Protein AF-A0A928ZS17-F1 (afdb_monomer_lite)

Organism: NCBI:txid1828722

Foldseek 3Di:
DWDADPVQQWIWDDDDQKIKIFRLQQQTFIWIDGVNHTPAGWNAKWFFFDDPPDTWIFGRGAGHDWDWDDDPFKIKTKDFTFTQDPDDCDPVNVVVVVVCCVPVCVVVVVVVVVVCCCVFRNVTDGDQKMKMWMWGDDPNWIKIKIKIFRNQFLPRTQWMWIARDDDRTDDPPPDDDDPSNPDDIGTCRVVRVPDDRGDIDMDMDID

Structure (mmCIF, N/CA/C/O backbone):
data_AF-A0A928ZS17-F1
#
_entry.id   AF-A0A928ZS17-F1
#
loop_
_atom_site.group_PDB
_atom_site.id
_atom_site.type_symbol
_atom_site.label_atom_id
_atom_site.label_alt_id
_atom_site.label_comp_id
_atom_site.label_asym_id
_atom_site.label_entity_id
_atom_site.label_seq_id
_atom_site.pdbx_PDB_ins_code
_atom_site.Cartn_x
_atom_site.Cartn_y
_atom_site.Cartn_z
_atom_site.occupancy
_atom_site.B_iso_or_equiv
_atom_site.auth_seq_id
_atom_site.auth_comp_id
_atom_site.auth_asym_id
_atom_site.auth_atom_id
_atom_site.pdbx_PDB_model_num
ATOM 1 N N . GLY A 1 1 ? -18.748 -13.950 11.314 1.00 87.62 1 GLY A N 1
ATOM 2 C CA . GLY A 1 1 ? -17.767 -15.028 11.114 1.00 87.62 1 GLY A CA 1
ATOM 3 C C . GLY A 1 1 ? -16.729 -14.626 10.086 1.00 87.62 1 GLY A C 1
ATOM 4 O O . GLY A 1 1 ? -16.968 -13.705 9.309 1.00 87.62 1 GLY A O 1
ATOM 5 N N . ARG A 1 2 ? -15.596 -15.330 10.081 1.00 93.88 2 ARG A N 1
ATOM 6 C CA . ARG A 1 2 ? -14.457 -15.087 9.190 1.00 93.88 2 ARG A CA 1
ATOM 7 C C . ARG A 1 2 ? -14.445 -16.073 8.021 1.00 93.88 2 ARG A C 1
ATOM 9 O O . ARG A 1 2 ? -14.685 -17.261 8.212 1.00 93.88 2 ARG A O 1
ATOM 16 N N . VAL A 1 3 ? -14.149 -15.582 6.820 1.00 95.88 3 VAL A N 1
ATOM 17 C CA . VAL A 1 3 ? -14.033 -16.376 5.590 1.00 95.88 3 VAL A CA 1
ATOM 18 C C . VAL A 1 3 ? -12.712 -16.051 4.904 1.00 95.88 3 VAL A C 1
ATOM 20 O O . VAL A 1 3 ? -12.432 -14.894 4.593 1.00 95.88 3 VAL A O 1
ATOM 23 N N . TRP A 1 4 ? -11.908 -17.081 4.648 1.00 95.12 4 TRP A N 1
ATOM 24 C CA . TRP A 1 4 ? -10.598 -16.962 4.014 1.00 95.12 4 TRP A CA 1
ATOM 25 C C . TRP A 1 4 ? -10.581 -17.630 2.637 1.00 95.12 4 TRP A C 1
ATOM 27 O O . TRP A 1 4 ? -10.919 -18.805 2.502 1.00 95.12 4 TRP A O 1
ATOM 37 N N . PHE A 1 5 ? -10.152 -16.886 1.614 1.00 95.81 5 PHE A N 1
ATOM 38 C CA . PHE A 1 5 ? -10.000 -17.373 0.243 1.00 95.81 5 PHE A CA 1
ATOM 39 C C . PHE A 1 5 ? -8.511 -17.474 -0.123 1.00 95.81 5 PHE A C 1
ATOM 41 O O . PHE A 1 5 ? -7.961 -16.516 -0.677 1.00 95.81 5 PHE A O 1
ATOM 48 N N . PRO A 1 6 ? -7.841 -18.618 0.115 1.00 92.25 6 PRO A N 1
ATOM 49 C CA . PRO A 1 6 ? -6.383 -18.733 -0.005 1.00 92.25 6 PRO A CA 1
ATOM 50 C C . PRO A 1 6 ? -5.854 -18.439 -1.412 1.00 92.25 6 PRO A C 1
ATOM 52 O O . PRO A 1 6 ? -4.865 -17.728 -1.569 1.00 92.25 6 PRO A O 1
ATOM 55 N N . ASN A 1 7 ? -6.548 -18.910 -2.452 1.00 91.56 7 ASN A N 1
ATOM 56 C CA . ASN A 1 7 ? -6.120 -18.714 -3.842 1.00 91.56 7 ASN A CA 1
ATOM 57 C C . ASN A 1 7 ? -6.276 -17.262 -4.317 1.00 91.56 7 ASN A C 1
ATOM 59 O O . ASN A 1 7 ? -5.474 -16.775 -5.109 1.00 91.56 7 ASN A O 1
ATOM 63 N N . ALA A 1 8 ? -7.307 -16.564 -3.832 1.00 90.94 8 ALA A N 1
ATOM 64 C CA . ALA A 1 8 ? -7.512 -15.146 -4.124 1.00 90.94 8 ALA A CA 1
ATOM 65 C C . ALA A 1 8 ? -6.701 -14.236 -3.186 1.00 90.94 8 ALA A C 1
ATOM 67 O O . ALA A 1 8 ? -6.501 -13.060 -3.494 1.00 90.94 8 ALA A O 1
ATOM 68 N N . ARG A 1 9 ? -6.241 -14.791 -2.058 1.00 94.88 9 ARG A N 1
ATOM 69 C CA . ARG A 1 9 ? -5.638 -14.103 -0.915 1.00 94.88 9 ARG A CA 1
ATOM 70 C C . ARG A 1 9 ? -6.506 -12.957 -0.392 1.00 94.88 9 ARG A C 1
ATOM 72 O O . ARG A 1 9 ? -6.032 -11.839 -0.187 1.00 94.88 9 ARG A O 1
ATOM 79 N N . ILE A 1 10 ? -7.793 -13.254 -0.219 1.00 96.62 10 ILE A N 1
ATOM 80 C CA . ILE A 1 10 ? -8.806 -12.327 0.292 1.00 96.62 10 ILE A CA 1
ATOM 81 C C . ILE A 1 10 ? -9.349 -12.872 1.606 1.00 96.62 10 ILE A C 1
ATOM 83 O O . ILE A 1 10 ? -9.771 -14.027 1.671 1.00 96.62 10 ILE A O 1
ATOM 87 N N . LEU A 1 11 ? -9.369 -12.020 2.623 1.00 97.25 11 LEU A N 1
ATOM 88 C CA . LEU A 1 11 ? -9.980 -12.290 3.913 1.00 97.25 11 LEU A CA 1
ATOM 89 C C . LEU A 1 11 ? -11.229 -11.426 4.070 1.00 97.25 11 LEU A C 1
ATOM 91 O O . LEU A 1 11 ? -11.215 -10.234 3.760 1.00 97.25 11 LEU A O 1
ATOM 95 N N . ILE A 1 12 ? -12.305 -12.036 4.550 1.00 97.56 12 ILE A N 1
ATOM 96 C CA . ILE A 1 12 ? -13.506 -11.335 4.985 1.00 97.56 12 ILE A CA 1
ATOM 97 C C . ILE A 1 12 ? -13.677 -11.636 6.465 1.00 97.56 12 ILE A C 1
ATOM 99 O O . ILE A 1 12 ? -13.818 -12.799 6.838 1.00 97.56 12 ILE A O 1
ATOM 103 N N . ASP A 1 13 ? -13.673 -10.608 7.302 1.00 96.50 13 ASP A N 1
ATOM 104 C CA . ASP A 1 13 ? -13.959 -10.742 8.727 1.00 96.50 13 ASP A CA 1
ATOM 105 C C . ASP A 1 13 ? -15.225 -9.958 9.063 1.00 96.50 13 ASP A C 1
ATOM 107 O O . ASP A 1 13 ? -15.317 -8.761 8.796 1.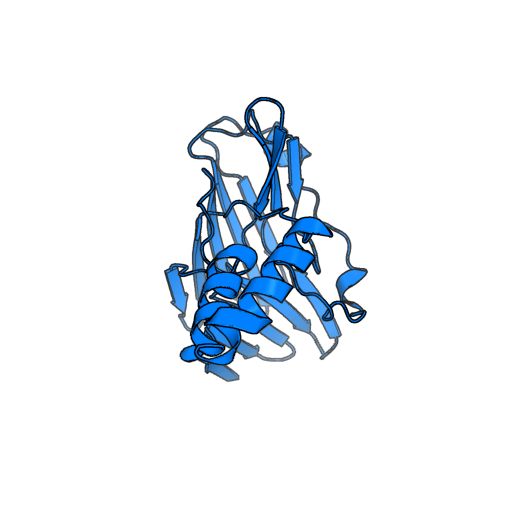00 96.50 13 ASP A O 1
ATOM 111 N N . GLN A 1 14 ? -16.233 -10.648 9.586 1.00 95.56 14 GLN A N 1
ATOM 112 C CA . GLN A 1 14 ? -17.488 -10.043 10.007 1.00 95.56 14 GLN A CA 1
ATOM 113 C C . GLN A 1 14 ? -17.691 -10.326 11.492 1.00 95.56 14 GLN A C 1
ATOM 115 O O . GLN A 1 14 ? -17.840 -11.489 11.875 1.00 95.56 14 GLN A O 1
ATOM 120 N N . ARG A 1 15 ? -17.740 -9.277 12.310 1.00 93.56 15 ARG A N 1
ATOM 121 C CA . ARG A 1 15 ? -17.939 -9.352 13.764 1.00 93.56 15 ARG A CA 1
ATOM 122 C C . ARG A 1 15 ? -18.924 -8.282 14.169 1.00 93.56 15 ARG A C 1
ATOM 124 O O . ARG A 1 15 ? -18.780 -7.148 13.719 1.00 93.56 15 ARG A O 1
ATOM 131 N N . ASP A 1 16 ? -19.905 -8.658 14.976 1.00 91.69 16 ASP A N 1
ATOM 132 C CA . ASP A 1 16 ? -20.956 -7.755 15.439 1.00 91.69 16 ASP A CA 1
ATOM 133 C C . ASP A 1 16 ? -21.592 -6.975 14.270 1.00 91.69 16 ASP A C 1
ATOM 135 O O . ASP A 1 16 ? -22.097 -7.573 13.313 1.00 91.69 16 ASP A O 1
ATOM 139 N N . ASP A 1 17 ? -21.541 -5.646 14.313 1.00 93.38 17 ASP A N 1
ATOM 140 C CA . ASP A 1 17 ? -22.045 -4.724 13.294 1.00 93.38 17 ASP A CA 1
ATOM 141 C C . ASP A 1 17 ? -21.008 -4.366 12.210 1.00 93.38 17 ASP A C 1
ATOM 143 O O . ASP A 1 17 ? -21.293 -3.556 11.316 1.00 93.38 17 ASP A O 1
ATOM 147 N N . THR A 1 18 ? -19.816 -4.969 12.256 1.00 95.88 18 THR A N 1
ATOM 148 C CA . THR A 1 18 ? -18.676 -4.643 11.395 1.00 95.88 18 THR A CA 1
ATOM 149 C C . THR A 1 18 ? -18.412 -5.682 10.308 1.00 95.88 18 THR A C 1
ATOM 151 O O . THR A 1 18 ? -18.689 -6.877 10.449 1.00 95.88 18 THR A O 1
ATOM 154 N N . LYS A 1 19 ? -17.845 -5.227 9.186 1.00 96.94 19 LYS A N 1
ATOM 155 C CA . LYS A 1 19 ? -17.373 -6.090 8.101 1.00 96.94 19 LYS A CA 1
ATOM 156 C C . LYS A 1 19 ? -16.107 -5.529 7.462 1.00 96.94 19 LYS A C 1
ATOM 158 O O . LYS A 1 19 ? -16.118 -4.434 6.902 1.00 96.94 19 LYS A O 1
ATOM 163 N N . LEU A 1 20 ? -15.042 -6.316 7.499 1.00 97.12 20 LEU A N 1
ATOM 164 C CA . LEU A 1 20 ? -13.737 -6.024 6.926 1.00 97.12 20 LEU A CA 1
ATOM 165 C C . LEU A 1 20 ? -13.507 -6.904 5.694 1.00 97.12 20 LEU A C 1
ATOM 167 O O . LEU A 1 20 ? -13.542 -8.128 5.785 1.00 97.12 20 LEU A O 1
ATOM 171 N N . TYR A 1 21 ? -13.243 -6.281 4.548 1.00 97.12 21 TYR A N 1
ATOM 172 C CA . TYR A 1 21 ? -12.755 -6.950 3.341 1.00 97.12 21 TYR A CA 1
ATOM 173 C C . TYR A 1 21 ? -11.294 -6.590 3.140 1.00 97.12 21 TYR A C 1
ATOM 175 O O . TYR A 1 21 ? -10.987 -5.416 2.957 1.00 97.12 21 TYR A O 1
ATOM 183 N N . LEU A 1 22 ? -10.411 -7.581 3.123 1.00 97.25 22 LEU A N 1
ATOM 184 C CA . LEU A 1 22 ? -8.970 -7.377 3.177 1.00 97.25 22 LEU A CA 1
ATOM 185 C C . LEU A 1 22 ? -8.260 -8.167 2.071 1.00 97.25 22 LEU A C 1
ATOM 187 O O . LEU A 1 22 ? -8.451 -9.375 1.925 1.00 97.25 22 LEU A O 1
ATOM 191 N N . ALA A 1 23 ? -7.427 -7.483 1.287 1.00 96.62 23 ALA A N 1
ATOM 192 C CA . ALA A 1 23 ? -6.635 -8.078 0.215 1.00 96.62 23 ALA A CA 1
ATOM 193 C C . ALA A 1 23 ? -5.182 -8.302 0.669 1.00 96.62 23 ALA A C 1
ATOM 195 O O . ALA A 1 23 ? -4.339 -7.404 0.582 1.00 96.62 23 ALA A O 1
ATOM 196 N N . LEU A 1 24 ? -4.862 -9.523 1.108 1.00 96.31 24 LEU A N 1
ATOM 197 C CA . LEU A 1 24 ? -3.524 -9.874 1.612 1.00 96.31 24 LEU A CA 1
ATOM 198 C C . LEU A 1 24 ? -2.463 -9.873 0.504 1.00 96.31 24 LEU A C 1
ATOM 200 O O . LEU A 1 24 ? -1.292 -9.620 0.754 1.00 96.31 24 LEU A O 1
ATOM 204 N N . ASN A 1 25 ? -2.863 -10.076 -0.753 1.00 93.44 25 ASN A N 1
ATOM 205 C CA . ASN A 1 25 ? -1.966 -9.954 -1.907 1.00 93.44 25 ASN A CA 1
ATOM 206 C C . ASN A 1 25 ? -1.719 -8.515 -2.381 1.00 93.44 25 ASN A C 1
ATOM 208 O O . ASN A 1 25 ? -1.005 -8.340 -3.366 1.00 93.44 25 ASN A O 1
ATOM 212 N N . LYS A 1 26 ? -2.306 -7.501 -1.736 1.00 94.12 26 LYS A N 1
ATOM 213 C CA . LYS A 1 26 ? -2.138 -6.075 -2.069 1.00 94.12 26 LYS A CA 1
ATOM 214 C C . LYS A 1 26 ? -1.745 -5.265 -0.835 1.00 94.12 26 LYS A C 1
ATOM 216 O O . LYS A 1 26 ? -2.334 -4.223 -0.561 1.00 94.12 26 LYS A O 1
ATOM 221 N N . GLY A 1 27 ? -0.813 -5.806 -0.056 1.00 94.25 27 GLY A N 1
ATOM 222 C CA . GLY A 1 27 ? -0.284 -5.167 1.144 1.00 94.25 27 GLY A CA 1
ATOM 223 C C . GLY A 1 27 ? -1.334 -4.860 2.208 1.00 94.25 27 GLY A C 1
ATOM 224 O O . GLY A 1 27 ? -1.143 -3.945 2.997 1.00 94.25 27 GLY A O 1
ATOM 225 N N . GLY A 1 28 ? -2.461 -5.578 2.213 1.00 96.31 28 GLY A N 1
ATOM 226 C CA . GLY A 1 28 ? -3.536 -5.343 3.168 1.00 96.31 28 GLY A CA 1
ATOM 227 C C . GLY A 1 28 ? -4.433 -4.157 2.842 1.00 96.31 28 GLY A C 1
ATOM 228 O O . GLY A 1 28 ? -5.028 -3.597 3.758 1.00 96.31 28 GLY A O 1
ATOM 229 N N . ALA A 1 29 ? -4.547 -3.761 1.570 1.00 95.94 29 ALA A N 1
ATOM 230 C CA . ALA A 1 29 ? -5.602 -2.845 1.137 1.00 95.94 29 ALA A CA 1
ATOM 231 C C . ALA A 1 29 ? -6.982 -3.397 1.535 1.00 95.94 29 ALA A C 1
ATOM 233 O O . ALA A 1 29 ? -7.240 -4.599 1.378 1.00 95.94 29 ALA A O 1
ATOM 234 N N . PHE A 1 30 ? -7.864 -2.538 2.044 1.00 96.44 30 PHE A N 1
ATOM 235 C CA . PHE A 1 30 ? -9.114 -2.988 2.648 1.00 96.44 30 PHE A CA 1
ATOM 236 C C . PHE A 1 30 ? -10.285 -2.032 2.461 1.00 96.44 30 PHE A C 1
ATOM 238 O O . PHE A 1 30 ? -10.136 -0.857 2.121 1.00 96.44 30 PHE A O 1
ATOM 245 N N . LYS A 1 31 ? -11.475 -2.572 2.723 1.00 96.06 31 LYS A N 1
ATOM 246 C CA . LYS A 1 31 ? -12.695 -1.806 2.954 1.00 96.06 31 LYS A CA 1
ATOM 247 C C . LYS A 1 31 ? -13.331 -2.244 4.254 1.00 96.06 31 LYS A C 1
ATOM 249 O O . LYS A 1 31 ? -13.559 -3.436 4.461 1.00 96.06 31 LYS A O 1
ATOM 254 N N . PHE A 1 32 ? -13.641 -1.270 5.089 1.00 96.44 32 PHE A N 1
ATOM 255 C CA . PHE A 1 32 ? -14.262 -1.466 6.380 1.00 96.44 32 PHE A CA 1
ATOM 256 C C . PHE A 1 32 ? -15.663 -0.862 6.392 1.00 96.44 32 PHE A C 1
ATOM 258 O O . PHE A 1 32 ? -15.877 0.286 5.991 1.00 96.44 32 PHE A O 1
ATOM 265 N N . PHE A 1 33 ? -16.620 -1.661 6.847 1.00 96.00 33 PHE A N 1
ATOM 266 C CA . PHE A 1 33 ? -18.019 -1.296 6.957 1.00 96.00 33 PHE A CA 1
ATOM 267 C C . PHE A 1 33 ? -18.479 -1.440 8.402 1.00 96.00 33 PHE A C 1
ATOM 269 O O . PHE A 1 33 ? -18.133 -2.417 9.061 1.00 96.00 33 PHE A O 1
ATOM 276 N N . ARG A 1 34 ? -19.338 -0.522 8.841 1.00 95.31 34 ARG A N 1
ATOM 277 C CA . ARG A 1 34 ? -20.076 -0.602 10.105 1.00 95.31 34 ARG A CA 1
ATOM 278 C C . ARG A 1 34 ? -21.544 -0.309 9.822 1.00 95.31 34 ARG A C 1
ATOM 280 O O . ARG A 1 34 ? -21.841 0.598 9.042 1.00 95.31 34 ARG A O 1
ATOM 287 N N . HIS A 1 35 ? -22.463 -1.102 10.367 1.00 94.69 35 HIS A N 1
ATOM 288 C CA . HIS A 1 35 ? -23.897 -1.015 10.046 1.00 94.69 35 HIS A CA 1
ATOM 289 C C . HIS A 1 35 ? -24.173 -1.009 8.527 1.00 94.69 35 HIS A C 1
ATOM 291 O O . HIS A 1 35 ? -25.001 -0.249 8.023 1.00 94.69 35 HIS A O 1
ATOM 297 N N . ASN A 1 36 ? -23.425 -1.827 7.775 1.00 92.75 36 ASN A N 1
ATOM 298 C CA . ASN A 1 36 ? -23.497 -1.930 6.311 1.00 92.75 36 ASN A CA 1
ATOM 299 C C . ASN A 1 36 ? -23.190 -0.623 5.536 1.00 92.75 36 ASN A C 1
ATOM 301 O O . ASN A 1 36 ? -23.481 -0.525 4.344 1.00 92.75 36 ASN A O 1
ATOM 305 N N . LYS A 1 37 ? -22.574 0.374 6.182 1.00 94.12 37 LYS A N 1
ATOM 306 C CA . LYS A 1 37 ? -22.087 1.610 5.554 1.00 94.12 37 LYS A CA 1
ATOM 307 C C . LYS A 1 37 ? -20.569 1.581 5.470 1.00 94.12 37 LYS A C 1
ATOM 309 O O . LYS A 1 37 ? -19.915 1.145 6.411 1.00 94.12 37 LYS A O 1
ATOM 314 N N . LEU A 1 38 ? -20.012 2.034 4.346 1.00 94.44 38 LEU A N 1
ATOM 315 C CA . LEU A 1 38 ? -18.564 2.161 4.184 1.00 94.44 38 LEU A CA 1
ATOM 316 C C . LEU A 1 38 ? -18.051 3.240 5.143 1.00 94.44 38 LEU A C 1
ATOM 318 O O . LEU A 1 38 ? -18.427 4.402 5.011 1.00 94.44 38 LEU A O 1
ATOM 322 N 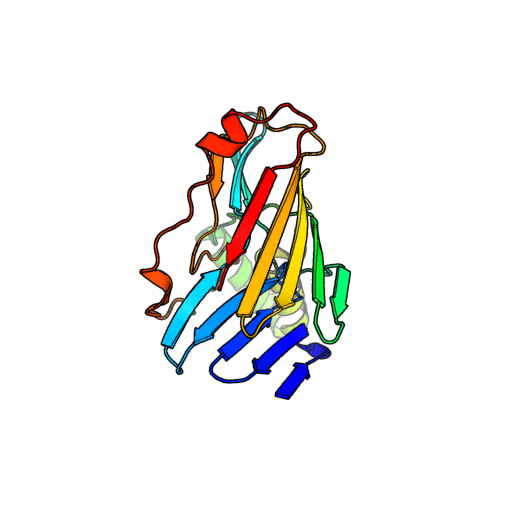N . VAL A 1 39 ? -17.198 2.842 6.083 1.00 94.38 39 VAL A N 1
ATOM 323 C CA . VAL A 1 39 ? -16.550 3.745 7.041 1.00 94.38 39 VAL A CA 1
ATOM 324 C C . VAL A 1 39 ? -15.185 4.156 6.512 1.00 94.38 39 VAL A C 1
ATOM 326 O O . VAL A 1 39 ? -14.882 5.343 6.466 1.00 94.38 39 VAL A O 1
ATOM 329 N N . LEU A 1 40 ? -14.392 3.198 6.025 1.00 94.88 40 LEU A N 1
ATOM 330 C CA . LEU A 1 40 ? -13.057 3.469 5.499 1.00 94.88 40 LEU A CA 1
ATOM 331 C C . LEU A 1 40 ? -12.720 2.559 4.317 1.00 94.88 40 LEU A C 1
ATOM 333 O O . LEU A 1 40 ? -12.953 1.351 4.352 1.00 94.88 40 LEU A O 1
ATOM 337 N N . SER A 1 41 ? -12.144 3.150 3.279 1.00 95.12 41 SER A N 1
ATOM 338 C CA . SER A 1 41 ? -11.459 2.472 2.185 1.00 95.12 41 SER A CA 1
ATOM 339 C C . SER A 1 41 ? -9.995 2.890 2.224 1.00 95.12 41 SER A C 1
ATOM 341 O O . SER A 1 41 ? -9.700 4.072 2.382 1.00 95.12 41 SER A O 1
ATOM 343 N N . ASP A 1 42 ? -9.084 1.933 2.108 1.00 95.69 42 ASP A N 1
ATOM 344 C CA . ASP A 1 42 ? -7.652 2.159 2.291 1.00 95.69 42 ASP A CA 1
ATOM 345 C C . ASP A 1 42 ? -6.863 1.357 1.254 1.00 95.69 42 ASP A C 1
ATOM 347 O O . ASP A 1 42 ? -6.968 0.128 1.172 1.00 95.69 42 ASP A O 1
ATOM 351 N N . THR A 1 43 ? -6.064 2.060 0.452 1.00 94.81 43 THR A N 1
ATOM 352 C CA . THR A 1 43 ? -5.207 1.464 -0.582 1.00 94.81 43 THR A CA 1
ATOM 353 C C . THR A 1 43 ? -3.744 1.365 -0.173 1.00 94.81 43 THR A C 1
ATOM 355 O O . THR A 1 43 ? -2.882 1.300 -1.040 1.00 94.81 43 THR A O 1
ATOM 358 N N . GLN A 1 44 ? -3.455 1.329 1.126 1.00 96.50 44 GLN A N 1
ATOM 359 C CA . GLN A 1 44 ? -2.115 1.277 1.701 1.00 96.50 44 GLN A CA 1
ATOM 360 C C . GLN A 1 44 ? -1.274 2.543 1.404 1.00 96.50 44 GLN A C 1
ATOM 362 O O . GLN A 1 44 ? -1.724 3.467 0.719 1.00 96.50 44 GLN A O 1
ATOM 367 N N . PHE A 1 45 ? -0.060 2.616 1.959 1.00 97.69 45 PHE A N 1
ATOM 368 C CA . PHE A 1 45 ? 0.874 3.722 1.732 1.00 97.69 45 PHE A CA 1
ATOM 369 C C . PHE A 1 45 ? 1.173 3.974 0.249 1.00 97.69 45 PHE A C 1
ATOM 371 O O . PHE A 1 45 ? 1.434 3.049 -0.531 1.00 97.69 45 PHE A O 1
ATOM 378 N N . SER A 1 46 ? 1.237 5.257 -0.102 1.00 97.44 46 SER A N 1
ATOM 379 C CA . SER A 1 46 ? 1.750 5.768 -1.366 1.00 97.44 46 SER A CA 1
ATOM 380 C C . SER A 1 46 ? 2.711 6.923 -1.113 1.00 97.44 46 SER A C 1
ATOM 382 O O . SER A 1 46 ? 2.354 7.904 -0.466 1.00 97.44 46 SER A O 1
ATOM 384 N N . LEU A 1 47 ? 3.909 6.828 -1.682 1.00 97.56 47 LEU A N 1
ATOM 385 C CA . LEU A 1 47 ? 4.965 7.829 -1.586 1.00 97.56 47 LEU A CA 1
ATOM 386 C C . LEU A 1 47 ? 5.321 8.356 -2.973 1.00 97.56 47 LEU A C 1
ATOM 388 O O . LEU A 1 47 ? 5.448 7.568 -3.915 1.00 97.56 47 LEU A O 1
ATOM 392 N N . GLN A 1 48 ? 5.584 9.656 -3.083 1.00 97.12 48 GLN A N 1
ATOM 393 C CA . GLN A 1 48 ? 6.343 10.212 -4.202 1.00 97.12 48 GLN A CA 1
ATOM 394 C C . GLN A 1 48 ? 7.806 10.351 -3.799 1.00 97.12 48 GLN A C 1
ATOM 396 O O . GLN A 1 48 ? 8.124 11.006 -2.811 1.00 97.12 48 GLN A O 1
ATOM 401 N N . VAL A 1 49 ? 8.706 9.743 -4.568 1.00 97.19 49 VAL A N 1
ATOM 402 C CA . VAL A 1 49 ? 10.128 9.639 -4.230 1.00 97.19 49 VAL A CA 1
ATOM 403 C C . VAL A 1 49 ? 10.977 10.137 -5.389 1.00 97.19 49 VAL A C 1
ATOM 405 O O . VAL A 1 49 ? 10.785 9.734 -6.540 1.00 97.19 49 VAL A O 1
ATOM 408 N N . ARG A 1 50 ? 11.949 10.999 -5.093 1.00 96.62 50 ARG A N 1
ATOM 409 C CA . ARG A 1 50 ? 12.925 11.488 -6.068 1.00 96.62 50 ARG A CA 1
ATOM 410 C C . ARG A 1 50 ? 13.999 10.431 -6.332 1.00 96.62 50 ARG A C 1
ATOM 412 O O . ARG A 1 50 ? 14.725 10.022 -5.430 1.00 96.62 50 ARG A O 1
ATOM 419 N N . VAL A 1 51 ? 14.125 10.016 -7.591 1.00 93.56 51 VAL A N 1
ATOM 420 C CA . VAL A 1 51 ? 15.115 9.040 -8.069 1.00 93.56 51 VAL A CA 1
ATOM 421 C C . VAL A 1 51 ? 15.866 9.648 -9.254 1.00 93.56 51 VAL A C 1
ATOM 423 O O . VAL A 1 51 ? 15.387 9.637 -10.391 1.00 93.56 51 VAL A O 1
ATOM 426 N N . GLY A 1 52 ? 17.046 10.211 -8.980 1.00 92.06 52 GLY A N 1
ATOM 427 C CA . GLY A 1 52 ? 17.782 11.030 -9.946 1.00 92.06 52 GLY A CA 1
ATOM 428 C C . GLY A 1 52 ? 17.004 12.306 -10.281 1.00 92.06 52 GLY A C 1
ATOM 429 O O . GLY A 1 52 ? 16.568 13.018 -9.379 1.00 92.06 52 GLY A O 1
ATOM 430 N N . SER A 1 53 ? 16.793 12.568 -11.571 1.00 92.12 53 SER A N 1
ATOM 431 C CA . SER A 1 53 ? 15.982 13.691 -12.067 1.00 92.12 53 SER A CA 1
ATOM 432 C C . SER A 1 53 ? 14.474 13.410 -12.111 1.00 92.12 53 SER A C 1
ATOM 434 O O . SER A 1 53 ? 13.696 14.318 -12.389 1.00 92.12 53 SER A O 1
ATOM 436 N N . ASN A 1 54 ? 14.045 12.172 -11.848 1.00 93.62 54 ASN A N 1
ATOM 437 C CA . ASN A 1 54 ? 12.649 11.758 -11.981 1.00 93.62 54 ASN A CA 1
ATOM 438 C C . ASN A 1 54 ? 11.966 11.604 -10.618 1.00 93.62 54 ASN A C 1
ATOM 440 O O . ASN A 1 54 ? 12.609 11.300 -9.612 1.00 93.62 54 ASN A O 1
ATOM 444 N N . VAL A 1 55 ? 10.639 11.729 -10.607 1.00 95.44 55 VAL A N 1
ATOM 445 C CA . VAL A 1 55 ? 9.792 11.364 -9.464 1.00 95.44 55 VAL A CA 1
ATOM 446 C C . VAL A 1 55 ? 9.109 10.036 -9.767 1.00 95.44 55 VAL A C 1
ATOM 448 O O . VAL A 1 55 ? 8.533 9.849 -10.839 1.00 95.44 55 VAL A O 1
ATOM 451 N N . LYS A 1 56 ? 9.199 9.091 -8.833 1.00 95.06 56 LYS A N 1
ATOM 452 C CA . LYS A 1 56 ? 8.572 7.771 -8.920 1.00 95.06 56 LYS A CA 1
ATOM 453 C C . LYS A 1 56 ? 7.624 7.556 -7.752 1.00 95.06 56 LYS A C 1
ATOM 455 O O . LYS A 1 56 ? 7.855 8.074 -6.667 1.00 95.06 56 LYS A O 1
ATOM 460 N N . ASN A 1 57 ? 6.609 6.722 -7.966 1.00 95.69 57 ASN A N 1
ATOM 461 C CA . ASN A 1 57 ? 5.660 6.368 -6.916 1.00 95.69 57 ASN A CA 1
ATOM 462 C C . ASN A 1 57 ? 6.025 5.006 -6.320 1.00 95.69 57 ASN A C 1
ATOM 464 O O . ASN A 1 57 ? 6.069 4.017 -7.057 1.00 95.69 57 ASN A O 1
ATOM 468 N N . ALA A 1 58 ? 6.267 4.956 -5.013 1.00 96.56 58 ALA A N 1
ATOM 469 C CA . ALA A 1 58 ? 6.381 3.714 -4.252 1.00 96.56 58 ALA A CA 1
ATOM 470 C C . ALA A 1 58 ? 5.049 3.457 -3.543 1.00 96.56 58 ALA A C 1
ATOM 472 O O . ALA A 1 58 ? 4.554 4.340 -2.849 1.00 96.56 58 ALA A O 1
ATOM 473 N N . VAL A 1 59 ? 4.439 2.289 -3.748 1.00 96.69 59 VAL A N 1
ATOM 474 C CA . VAL A 1 59 ? 3.079 2.013 -3.258 1.00 96.69 59 VAL A CA 1
ATOM 475 C C . VAL A 1 59 ? 2.931 0.600 -2.692 1.00 96.69 59 VAL A C 1
ATOM 477 O O . VAL A 1 59 ? 3.604 -0.329 -3.148 1.00 96.69 59 VAL A O 1
ATOM 480 N N . GLY A 1 60 ? 2.037 0.426 -1.717 1.00 95.81 60 GLY A N 1
ATOM 481 C CA . GLY A 1 60 ? 1.831 -0.852 -1.020 1.00 95.81 60 GLY A CA 1
ATOM 482 C C . GLY A 1 60 ? 0.767 -1.767 -1.635 1.00 95.81 60 GLY A C 1
ATOM 483 O O . GLY A 1 60 ? 0.767 -2.969 -1.388 1.00 95.81 60 GLY A O 1
ATOM 484 N N . HIS A 1 61 ? -0.109 -1.244 -2.498 1.00 93.75 61 HIS A N 1
ATOM 485 C CA . HIS A 1 61 ? -1.237 -1.992 -3.079 1.00 93.75 61 HIS A CA 1
ATOM 486 C C . HIS A 1 61 ? -0.937 -2.726 -4.390 1.00 93.75 61 HIS A C 1
ATOM 488 O O . HIS A 1 61 ? -1.861 -3.191 -5.070 1.00 93.75 61 HIS A O 1
ATOM 494 N N . LEU A 1 62 ? 0.331 -2.833 -4.795 1.00 92.31 62 LEU A N 1
ATOM 495 C CA . LEU A 1 62 ? 0.687 -3.676 -5.940 1.00 92.31 62 LEU A CA 1
ATOM 496 C C . LEU A 1 62 ? 0.494 -5.148 -5.584 1.00 92.31 62 LEU A C 1
ATOM 498 O O . LEU A 1 62 ? 0.789 -5.560 -4.463 1.00 92.31 62 LEU A O 1
ATOM 502 N N . VAL A 1 63 ? 0.044 -5.943 -6.557 1.00 90.50 63 VAL A N 1
ATOM 503 C CA . VAL A 1 63 ? -0.103 -7.392 -6.378 1.00 90.50 63 VAL A CA 1
ATOM 504 C C . VAL A 1 63 ? 1.270 -8.017 -6.137 1.00 90.50 63 VAL A C 1
ATOM 506 O O . VAL A 1 63 ? 2.180 -7.833 -6.950 1.00 90.50 63 VAL A O 1
ATOM 509 N N . GLY A 1 64 ? 1.410 -8.759 -5.040 1.00 87.75 64 GLY A N 1
ATOM 510 C CA . GLY A 1 64 ? 2.665 -9.394 -4.656 1.00 87.75 64 GLY A CA 1
ATOM 511 C C . GLY A 1 64 ? 2.509 -10.501 -3.616 1.00 87.75 64 GLY A C 1
ATOM 512 O O . GLY A 1 64 ? 1.416 -10.777 -3.112 1.00 87.75 64 GLY A O 1
ATOM 513 N N . ASP A 1 65 ? 3.639 -11.134 -3.317 1.00 89.75 65 ASP A N 1
ATOM 514 C CA . ASP A 1 65 ? 3.786 -12.126 -2.258 1.00 89.75 65 ASP A CA 1
ATOM 515 C C . ASP A 1 65 ? 4.201 -11.419 -0.963 1.00 89.75 65 ASP A C 1
ATOM 517 O O . ASP A 1 65 ? 5.383 -11.274 -0.669 1.00 89.75 65 ASP A O 1
ATOM 521 N N . TYR A 1 66 ? 3.208 -10.917 -0.230 1.00 94.62 66 TYR A N 1
ATOM 522 C CA . TYR A 1 66 ? 3.396 -10.351 1.107 1.00 94.62 66 TYR A CA 1
ATOM 523 C C . TYR A 1 66 ? 3.367 -11.461 2.153 1.00 94.62 66 TYR A C 1
ATOM 525 O O . TYR A 1 66 ? 2.656 -12.457 1.980 1.00 94.62 66 TYR A O 1
ATOM 533 N N . GLN A 1 67 ? 4.120 -11.276 3.233 1.00 96.56 67 GLN A N 1
ATOM 534 C CA . GLN A 1 67 ? 4.027 -12.135 4.408 1.00 96.56 67 GLN A CA 1
ATOM 535 C C . GLN A 1 67 ? 2.804 -11.696 5.211 1.00 96.56 67 GLN A C 1
ATOM 537 O O . GLN A 1 67 ? 2.506 -10.503 5.302 1.00 96.56 67 GLN A O 1
ATOM 542 N N . TYR A 1 68 ? 2.057 -12.658 5.734 1.00 96.62 68 TYR A N 1
ATOM 543 C CA . TYR A 1 68 ? 0.903 -12.376 6.568 1.00 96.62 68 TYR A CA 1
ATOM 544 C C . TYR A 1 68 ? 0.715 -13.472 7.604 1.00 96.62 68 TYR A C 1
ATOM 546 O O . TYR A 1 68 ? 1.005 -14.639 7.342 1.00 96.62 68 TYR A O 1
ATOM 554 N N . ASP A 1 69 ? 0.186 -13.072 8.750 1.00 96.75 69 ASP A N 1
ATOM 555 C CA . ASP A 1 69 ? -0.242 -13.949 9.826 1.00 96.75 69 ASP A CA 1
ATOM 556 C C . ASP A 1 69 ? -1.691 -13.614 10.189 1.00 96.75 69 ASP A C 1
ATOM 558 O O . ASP A 1 69 ? -2.067 -12.442 10.272 1.00 96.75 69 ASP A O 1
ATOM 562 N N . ILE A 1 70 ? -2.522 -14.644 10.328 1.00 95.19 70 ILE A N 1
ATOM 563 C CA . ILE A 1 70 ? -3.959 -14.510 10.581 1.00 95.19 70 ILE A CA 1
ATOM 564 C C . ILE A 1 70 ? -4.264 -15.282 11.857 1.00 95.19 70 ILE A C 1
ATOM 566 O O . ILE A 1 70 ? -4.414 -16.503 11.833 1.00 95.19 70 ILE A O 1
ATOM 570 N N . GLN A 1 71 ? -4.402 -14.549 12.951 1.00 94.62 71 GLN A N 1
ATOM 571 C CA . GLN A 1 71 ? -4.849 -15.047 14.246 1.00 94.62 71 GLN A CA 1
ATOM 572 C C . GLN A 1 71 ? -6.271 -14.565 14.508 1.00 94.62 71 GLN A C 1
ATOM 574 O O . GLN A 1 71 ? -6.781 -13.701 13.790 1.00 94.62 71 GLN A O 1
ATOM 579 N N . ASP A 1 72 ? -6.938 -15.101 15.526 1.00 91.69 72 ASP A N 1
ATOM 580 C CA . ASP A 1 72 ? -8.324 -14.739 15.822 1.00 91.69 72 ASP A CA 1
ATOM 581 C C . ASP A 1 72 ? -8.475 -13.231 16.018 1.00 91.69 72 ASP A C 1
ATOM 583 O O . ASP A 1 72 ? -9.177 -12.608 15.230 1.00 91.69 72 ASP A O 1
ATOM 587 N N . ASP A 1 73 ? -7.732 -12.600 16.920 1.00 95.12 73 ASP A N 1
ATOM 588 C CA . ASP A 1 73 ? -7.892 -11.164 17.199 1.00 95.12 73 ASP A CA 1
ATOM 589 C C . ASP A 1 73 ? -6.803 -10.276 16.590 1.00 95.12 73 ASP A C 1
ATOM 591 O O . ASP A 1 73 ? -6.783 -9.067 16.816 1.00 95.12 73 ASP A O 1
ATOM 595 N N . GLN A 1 74 ? -5.916 -10.852 15.778 1.00 97.00 74 GLN A N 1
ATOM 596 C CA . GLN A 1 74 ? -4.830 -10.122 15.135 1.00 97.00 74 GLN A CA 1
ATOM 597 C C . GLN A 1 74 ? -4.631 -10.567 13.686 1.00 97.00 74 GLN A C 1
ATOM 599 O O . GLN A 1 74 ? -4.586 -11.758 13.385 1.00 97.00 74 GLN A O 1
ATOM 604 N N . ILE A 1 75 ? -4.472 -9.608 12.776 1.00 97.56 75 ILE A N 1
ATOM 605 C CA . ILE A 1 75 ? -4.055 -9.873 11.396 1.00 97.56 75 ILE A CA 1
ATOM 606 C C . ILE A 1 75 ? -2.860 -8.986 11.087 1.00 97.56 75 ILE A C 1
ATOM 608 O O . ILE A 1 75 ? -2.990 -7.763 11.082 1.00 97.56 75 ILE A O 1
ATOM 612 N N . THR A 1 76 ? -1.724 -9.598 10.775 1.00 98.19 76 THR A N 1
ATOM 613 C CA . THR A 1 76 ? -0.482 -8.889 10.453 1.00 98.19 76 THR A CA 1
ATOM 614 C C . THR A 1 76 ? -0.126 -9.115 8.995 1.00 98.19 76 THR A C 1
ATOM 616 O O . THR A 1 76 ? -0.239 -10.230 8.492 1.00 98.19 76 THR A O 1
ATOM 619 N N . ILE A 1 77 ? 0.284 -8.061 8.293 1.00 98.25 77 ILE A N 1
ATOM 620 C CA . ILE A 1 77 ? 0.711 -8.101 6.891 1.00 98.25 77 ILE A CA 1
ATOM 621 C C . ILE A 1 77 ? 1.966 -7.261 6.761 1.00 98.25 77 ILE A C 1
ATOM 623 O O . ILE A 1 77 ? 1.980 -6.100 7.160 1.00 98.25 77 ILE A O 1
ATOM 627 N N . GLU A 1 78 ? 2.999 -7.809 6.144 1.00 98.00 78 GLU A N 1
ATOM 628 C CA . GLU A 1 78 ? 4.264 -7.111 5.980 1.00 98.00 78 GLU A CA 1
ATOM 629 C C . GLU A 1 78 ? 4.861 -7.323 4.589 1.00 98.00 78 GLU A C 1
ATOM 631 O O . GLU A 1 78 ? 4.617 -8.314 3.886 1.00 98.00 78 GLU A O 1
ATOM 636 N N . GLY A 1 79 ? 5.688 -6.366 4.187 1.00 96.88 79 GLY A N 1
ATOM 637 C CA . GLY A 1 79 ? 6.525 -6.504 3.011 1.00 96.88 79 GLY A CA 1
ATOM 638 C C . GLY A 1 79 ? 6.961 -5.169 2.428 1.00 96.88 79 GLY A C 1
ATOM 639 O O . GLY A 1 79 ? 6.756 -4.111 3.021 1.00 96.88 79 GLY A O 1
ATOM 640 N N . PRO A 1 80 ? 7.610 -5.198 1.259 1.00 96.62 80 PRO A N 1
ATOM 641 C CA . PRO A 1 80 ? 8.120 -3.990 0.636 1.00 96.62 80 PRO A CA 1
ATOM 642 C C . PRO A 1 80 ? 7.018 -3.236 -0.114 1.00 96.62 80 PRO A C 1
ATOM 644 O O . PRO A 1 80 ? 6.171 -3.840 -0.789 1.00 96.62 80 PRO A O 1
ATOM 647 N N . LEU A 1 81 ? 7.084 -1.903 -0.100 1.00 96.81 81 LEU A N 1
ATOM 648 C CA . LEU A 1 81 ? 6.432 -1.106 -1.137 1.00 96.81 81 LEU A CA 1
ATOM 649 C C . LEU A 1 81 ? 7.047 -1.453 -2.497 1.00 96.81 81 LEU A C 1
ATOM 651 O O . LEU A 1 81 ? 8.191 -1.887 -2.597 1.00 96.81 81 LEU A O 1
ATOM 655 N N . GLY A 1 82 ? 6.289 -1.269 -3.573 1.00 95.25 82 GLY A N 1
ATOM 656 C CA . GLY A 1 82 ? 6.785 -1.475 -4.930 1.00 95.25 82 GLY A CA 1
ATOM 657 C C . GLY A 1 82 ? 6.726 -0.218 -5.777 1.00 95.25 82 GLY A C 1
ATOM 658 O O . GLY A 1 82 ? 5.825 0.608 -5.630 1.00 95.25 82 GLY A O 1
ATOM 659 N N . TRP A 1 83 ? 7.653 -0.100 -6.723 1.00 94.56 83 TRP A N 1
ATOM 660 C CA . TRP A 1 83 ? 7.617 0.955 -7.727 1.00 94.56 83 TRP A CA 1
ATOM 661 C C . TRP A 1 83 ? 6.430 0.764 -8.673 1.00 94.56 83 TRP A C 1
ATOM 663 O O . TRP A 1 83 ? 6.366 -0.209 -9.432 1.00 94.56 83 TRP A O 1
ATOM 673 N N . ALA A 1 84 ? 5.503 1.719 -8.664 1.00 91.69 84 ALA A N 1
ATOM 674 C CA . ALA A 1 84 ? 4.384 1.740 -9.592 1.00 91.69 84 ALA A CA 1
ATOM 675 C C . ALA A 1 84 ? 4.879 1.959 -11.030 1.00 91.69 84 ALA A C 1
ATOM 677 O O . ALA A 1 84 ? 5.643 2.884 -11.321 1.00 91.69 84 ALA A O 1
ATOM 678 N N . LYS A 1 85 ? 4.407 1.124 -11.960 1.00 84.75 85 LYS A N 1
ATOM 679 C CA . LYS A 1 85 ? 4.733 1.252 -13.383 1.00 84.75 85 LYS A CA 1
ATOM 680 C C . LYS A 1 85 ? 3.860 2.343 -14.003 1.00 84.75 85 LYS A C 1
ATOM 682 O O . LYS A 1 85 ? 2.646 2.204 -14.061 1.00 84.75 85 LYS A O 1
ATOM 687 N N . GLN A 1 86 ? 4.481 3.393 -14.533 1.00 73.81 86 GLN A N 1
ATOM 688 C CA . GLN A 1 86 ? 3.789 4.463 -15.269 1.00 73.81 86 GLN A CA 1
ATOM 689 C C . GLN A 1 86 ? 3.846 4.263 -16.798 1.00 73.81 86 GLN A C 1
ATOM 691 O O . GLN A 1 86 ? 3.667 5.204 -17.567 1.00 73.81 86 GLN A O 1
ATOM 696 N N . LYS A 1 87 ? 4.128 3.039 -17.273 1.00 75.25 87 LYS A N 1
ATOM 697 C CA . LYS A 1 87 ? 4.291 2.763 -18.708 1.00 75.25 87 LYS A CA 1
ATOM 698 C C . LYS A 1 87 ? 2.946 2.873 -19.428 1.00 75.25 87 LYS A C 1
ATOM 700 O O . LYS A 1 87 ? 2.078 2.020 -19.257 1.00 75.25 87 LYS A O 1
ATOM 705 N N . GLN A 1 88 ? 2.803 3.896 -20.263 1.00 73.44 88 GLN A N 1
ATOM 706 C CA . GLN A 1 88 ? 1.638 4.070 -21.125 1.00 73.44 88 GLN A CA 1
ATOM 707 C C . GLN A 1 88 ? 1.769 3.250 -22.418 1.00 73.44 88 GLN A C 1
ATOM 709 O O . GLN A 1 88 ? 2.863 3.038 -22.954 1.00 73.44 88 GLN A O 1
ATOM 714 N N . MET A 1 89 ? 0.631 2.793 -22.938 1.00 77.06 89 MET A N 1
ATOM 715 C CA . MET A 1 89 ? 0.551 2.158 -24.252 1.00 77.06 89 MET A CA 1
ATOM 716 C C . MET A 1 89 ? 0.517 3.245 -25.328 1.00 77.06 89 MET A C 1
ATOM 718 O O . MET A 1 89 ? -0.541 3.765 -25.663 1.00 77.06 89 MET A O 1
ATOM 722 N N . THR A 1 90 ? 1.690 3.612 -25.844 1.00 84.19 90 THR A N 1
ATOM 723 C CA . THR A 1 90 ? 1.808 4.557 -26.961 1.00 84.19 90 THR A CA 1
ATOM 724 C C . THR A 1 90 ? 1.249 3.951 -28.257 1.00 84.19 90 THR A C 1
ATOM 726 O O . THR A 1 90 ? 1.196 2.721 -28.383 1.00 84.19 90 THR A O 1
ATOM 729 N N . PRO A 1 91 ? 0.887 4.773 -29.262 1.00 89.62 91 PRO A N 1
ATOM 730 C CA . PRO A 1 91 ? 0.444 4.274 -30.566 1.00 89.62 91 PRO A CA 1
ATOM 731 C C . PRO A 1 91 ? 1.430 3.282 -31.195 1.00 89.62 91 PRO A C 1
ATOM 733 O O . PRO A 1 91 ? 1.025 2.241 -31.707 1.00 89.62 91 PRO A O 1
ATOM 736 N N . LEU A 1 92 ? 2.735 3.542 -31.068 1.00 90.38 92 LEU A N 1
ATOM 737 C CA . LEU A 1 92 ? 3.775 2.632 -31.543 1.00 90.38 92 LEU A CA 1
ATOM 738 C C . LEU A 1 92 ? 3.741 1.281 -30.807 1.00 90.38 92 LEU A C 1
ATOM 740 O O . LEU A 1 92 ? 3.754 0.236 -31.456 1.00 90.38 92 LEU A O 1
ATOM 744 N N . ASN A 1 93 ? 3.633 1.285 -29.471 1.00 86.81 93 ASN A N 1
ATOM 745 C CA . ASN A 1 93 ? 3.516 0.052 -28.681 1.00 86.81 93 ASN A CA 1
ATOM 746 C C . ASN A 1 93 ? 2.277 -0.762 -29.094 1.00 86.81 93 ASN A C 1
ATOM 748 O O . ASN A 1 93 ? 2.331 -1.991 -29.137 1.00 86.81 93 ASN A O 1
ATOM 752 N N . LEU A 1 94 ? 1.172 -0.085 -29.421 1.00 88.75 94 LEU A N 1
ATOM 753 C CA . LEU A 1 94 ? -0.059 -0.719 -29.896 1.00 88.75 94 LEU A CA 1
ATOM 754 C C . LEU A 1 94 ? 0.099 -1.320 -31.298 1.00 88.75 94 LEU A C 1
ATOM 756 O O . LEU A 1 94 ? -0.354 -2.443 -31.516 1.00 88.75 94 LEU A O 1
ATOM 760 N N . MET A 1 95 ? 0.772 -0.631 -32.226 1.00 93.25 95 MET A N 1
ATOM 761 C CA . MET A 1 95 ? 1.065 -1.175 -33.558 1.00 93.25 95 MET A CA 1
ATOM 762 C C . MET A 1 95 ? 1.953 -2.418 -33.476 1.00 93.25 95 MET A C 1
ATOM 764 O O . MET A 1 95 ? 1.625 -3.441 -34.075 1.00 93.25 95 MET A O 1
ATOM 768 N N . ILE A 1 96 ? 3.023 -2.371 -32.676 1.00 90.50 96 ILE A N 1
ATOM 769 C CA . ILE A 1 96 ? 3.904 -3.526 -32.450 1.00 90.50 96 ILE A CA 1
ATOM 770 C C . ILE A 1 96 ? 3.102 -4.692 -31.876 1.00 90.50 96 ILE A C 1
ATOM 772 O O . ILE A 1 96 ? 3.169 -5.805 -32.395 1.00 90.50 96 ILE A O 1
ATOM 776 N N . LEU A 1 97 ? 2.295 -4.438 -30.840 1.00 89.50 97 LEU A N 1
ATOM 777 C CA . LEU A 1 97 ? 1.444 -5.470 -30.257 1.00 89.50 97 LEU A CA 1
ATOM 778 C C . LEU A 1 97 ? 0.493 -6.066 -31.304 1.00 89.50 97 LEU A C 1
ATOM 780 O O . LEU A 1 97 ? 0.277 -7.277 -31.312 1.00 89.50 97 LEU A O 1
ATOM 784 N N . ARG A 1 98 ? -0.048 -5.249 -32.215 1.00 90.56 98 ARG A N 1
ATOM 785 C CA . ARG A 1 98 ? -0.930 -5.715 -33.291 1.00 90.56 98 ARG A CA 1
ATOM 786 C C . ARG A 1 98 ? -0.203 -6.637 -34.267 1.00 90.56 98 ARG A C 1
ATOM 788 O O . ARG A 1 98 ? -0.736 -7.697 -34.583 1.00 90.56 98 ARG A O 1
ATOM 795 N N . VAL A 1 99 ? 1.012 -6.283 -34.685 1.00 93.62 99 VAL A N 1
ATOM 796 C CA . VAL A 1 99 ? 1.848 -7.129 -35.553 1.00 93.62 99 VAL A CA 1
ATOM 797 C C . VAL A 1 99 ? 2.184 -8.449 -34.859 1.00 93.62 99 VAL A C 1
ATOM 799 O O . VAL A 1 99 ? 2.017 -9.514 -35.452 1.00 93.62 99 VAL A O 1
ATOM 802 N N . VAL A 1 100 ? 2.578 -8.407 -33.581 1.00 91.19 100 VAL A N 1
ATOM 803 C CA . VAL A 1 100 ? 2.840 -9.614 -32.778 1.00 91.19 100 VAL A CA 1
ATOM 804 C C . VAL A 1 100 ? 1.599 -10.502 -32.705 1.00 91.19 100 VAL A C 1
ATOM 806 O O . VAL A 1 100 ? 1.704 -11.709 -32.902 1.00 91.19 100 VAL A O 1
ATOM 809 N N . MET A 1 101 ? 0.413 -9.932 -32.472 1.00 90.88 101 MET A N 1
ATOM 810 C CA . MET A 1 101 ? -0.838 -10.696 -32.408 1.00 90.88 101 MET A CA 1
ATOM 811 C C . MET A 1 101 ? -1.246 -11.308 -33.751 1.00 90.88 101 MET A C 1
ATOM 813 O O . MET A 1 101 ? -1.780 -12.414 -33.761 1.00 90.88 101 MET A O 1
ATOM 817 N N . LEU A 1 102 ? -0.983 -10.631 -34.872 1.00 91.75 102 LEU A N 1
ATOM 818 C CA . LEU A 1 102 ? -1.277 -11.148 -36.215 1.00 91.75 102 LEU A CA 1
ATOM 819 C C . LEU A 1 102 ? -0.301 -12.242 -36.672 1.00 91.75 102 LEU A C 1
ATOM 821 O O . LEU A 1 102 ? -0.641 -13.014 -37.564 1.00 91.75 102 LEU A O 1
ATOM 825 N N . THR A 1 103 ? 0.881 -12.323 -36.058 1.00 90.06 103 THR A N 1
ATOM 826 C CA . THR A 1 103 ? 1.938 -13.283 -36.405 1.00 90.06 103 THR A CA 1
ATOM 827 C C . THR A 1 103 ? 2.006 -14.429 -35.393 1.00 90.06 103 THR A C 1
ATOM 829 O O . THR A 1 103 ? 1.302 -15.427 -35.524 1.00 90.06 103 THR A O 1
ATOM 832 N N . VAL A 1 104 ? 2.831 -14.289 -34.353 1.00 87.00 104 VAL A N 1
ATOM 833 C CA . VAL A 1 104 ? 3.115 -15.332 -33.353 1.00 87.00 104 VAL A CA 1
ATOM 834 C C . VAL A 1 104 ? 1.988 -15.440 -32.325 1.00 87.00 104 VAL A C 1
ATOM 836 O O . VAL A 1 104 ? 1.614 -16.532 -31.893 1.00 87.00 104 VAL A O 1
ATOM 839 N N . GLY A 1 105 ? 1.410 -14.304 -31.936 1.00 85.44 105 GLY A N 1
ATOM 840 C CA . GLY A 1 105 ? 0.385 -14.225 -30.900 1.00 85.44 105 GLY A CA 1
ATOM 841 C C . GLY A 1 105 ? -0.915 -14.938 -31.266 1.00 85.44 105 GLY A C 1
ATOM 842 O O . GLY A 1 105 ? -1.618 -15.384 -30.362 1.00 85.44 105 GLY A O 1
ATOM 843 N N . ARG A 1 106 ? -1.199 -15.124 -32.563 1.00 89.00 106 ARG A N 1
ATOM 844 C CA . ARG A 1 106 ? -2.326 -15.935 -33.048 1.00 89.00 106 ARG A CA 1
ATOM 845 C C . ARG A 1 106 ? -2.216 -17.394 -32.603 1.00 89.00 106 ARG A C 1
ATOM 847 O O . ARG A 1 106 ? -3.228 -17.992 -32.254 1.00 89.00 106 ARG A O 1
ATOM 854 N N . PHE A 1 107 ? -1.008 -17.953 -32.605 1.00 91.25 107 PHE A N 1
ATOM 855 C CA . PHE A 1 107 ? -0.768 -19.357 -32.258 1.00 91.25 107 PHE A CA 1
ATOM 856 C C . PHE A 1 107 ? -0.552 -19.558 -30.752 1.00 91.25 107 PHE A C 1
ATOM 858 O O . PHE A 1 107 ? -0.863 -20.621 -30.223 1.00 91.25 107 PHE A O 1
ATOM 865 N N . PHE A 1 108 ? -0.087 -18.523 -30.039 1.00 90.31 108 PHE A N 1
ATOM 866 C CA . PHE A 1 108 ? 0.195 -18.588 -28.599 1.00 90.31 108 PHE A CA 1
ATOM 867 C C . PHE A 1 108 ? -0.433 -17.431 -27.798 1.00 90.31 108 PHE A C 1
ATOM 869 O O . PHE A 1 108 ? 0.269 -16.715 -27.072 1.00 90.31 108 PHE A O 1
ATOM 876 N N . PRO A 1 109 ? -1.764 -17.242 -27.847 1.00 86.06 109 PRO A N 1
ATOM 877 C CA . PRO A 1 109 ? -2.421 -16.091 -27.219 1.00 86.06 109 PRO A CA 1
ATOM 878 C C . PRO A 1 109 ? -2.240 -16.062 -25.694 1.00 86.06 109 PRO A C 1
ATOM 880 O O . PRO A 1 109 ? -2.084 -14.998 -25.090 1.00 86.06 109 PRO A O 1
ATOM 883 N N . ASN A 1 110 ? -2.196 -17.235 -25.057 1.00 87.88 110 ASN A N 1
ATOM 884 C CA . ASN A 1 110 ? -1.989 -17.350 -23.614 1.00 87.88 110 ASN A CA 1
ATOM 885 C C . ASN A 1 110 ? -0.568 -16.956 -23.184 1.00 87.88 110 ASN A C 1
ATOM 887 O O . ASN A 1 110 ? -0.397 -16.414 -22.091 1.00 87.88 110 ASN A O 1
ATOM 891 N N . LEU A 1 111 ? 0.441 -17.178 -24.033 1.00 86.94 111 LEU A N 1
ATOM 892 C CA . LEU A 1 111 ? 1.814 -16.752 -23.757 1.00 86.94 111 LEU A CA 1
ATOM 893 C C . LEU A 1 111 ? 1.916 -15.226 -23.786 1.00 86.94 111 LEU A C 1
ATOM 895 O O . LEU A 1 111 ? 2.403 -14.627 -22.829 1.00 86.94 111 LEU A O 1
ATOM 899 N N . ILE A 1 112 ? 1.378 -14.595 -24.835 1.00 86.44 112 ILE A N 1
ATOM 900 C CA . ILE A 1 112 ? 1.358 -13.130 -24.951 1.00 86.44 112 ILE A CA 1
ATOM 901 C C . ILE A 1 112 ? 0.616 -12.507 -23.766 1.00 86.44 112 ILE A C 1
ATOM 903 O O . ILE A 1 112 ? 1.119 -11.564 -23.154 1.00 86.44 112 ILE A O 1
ATOM 907 N N . ARG A 1 113 ? -0.534 -13.077 -23.374 1.00 85.12 113 ARG A N 1
ATOM 908 C CA . ARG A 1 113 ? -1.278 -12.640 -22.185 1.00 85.12 113 ARG A CA 1
ATOM 909 C C . ARG A 1 113 ? -0.409 -12.680 -20.928 1.00 85.12 113 ARG A C 1
ATOM 911 O O . ARG A 1 113 ? -0.334 -11.675 -20.226 1.00 85.12 113 ARG A O 1
ATOM 918 N N . LYS A 1 114 ? 0.261 -13.804 -20.653 1.00 86.00 114 LYS A N 1
ATOM 919 C CA . LYS A 1 114 ? 1.140 -13.951 -19.479 1.00 86.00 114 LYS A CA 1
ATOM 920 C C . LYS A 1 114 ? 2.288 -12.936 -19.493 1.00 86.00 114 LYS A C 1
ATOM 922 O O . LYS A 1 114 ? 2.572 -12.335 -18.459 1.00 86.00 114 LYS A O 1
ATOM 927 N N . LEU A 1 115 ? 2.910 -12.697 -20.650 1.00 85.50 115 LEU A N 1
ATOM 928 C CA . LEU A 1 115 ? 3.994 -11.718 -20.795 1.00 85.50 115 LEU A CA 1
ATOM 929 C C . LEU A 1 115 ? 3.516 -10.284 -20.544 1.00 85.50 115 LEU A C 1
ATOM 931 O O . LEU A 1 115 ? 4.156 -9.553 -19.791 1.00 85.50 115 LEU A O 1
ATOM 935 N N . LEU A 1 116 ? 2.379 -9.886 -21.121 1.00 83.06 116 LEU A N 1
ATOM 936 C CA . LEU A 1 116 ? 1.803 -8.557 -20.899 1.00 83.06 116 LEU A CA 1
ATOM 937 C C . LEU A 1 116 ? 1.375 -8.361 -19.447 1.00 83.06 116 LEU A C 1
ATOM 939 O O . LEU A 1 116 ? 1.656 -7.314 -18.870 1.00 83.06 116 LEU A O 1
ATOM 943 N N . GLN A 1 117 ? 0.752 -9.372 -18.835 1.00 81.31 117 GLN A N 1
ATOM 944 C CA . GLN A 1 117 ? 0.413 -9.340 -17.413 1.00 81.31 117 GLN A CA 1
ATOM 945 C C . GLN A 1 117 ? 1.674 -9.168 -16.562 1.00 81.31 117 GLN A C 1
ATOM 947 O O . GLN A 1 117 ? 1.704 -8.265 -15.736 1.00 81.31 117 GLN A O 1
ATOM 952 N N . LYS A 1 118 ? 2.749 -9.923 -16.823 1.00 81.75 118 LYS A N 1
ATOM 953 C CA . LYS A 1 118 ? 4.046 -9.756 -16.141 1.00 81.75 118 LYS A CA 1
ATOM 954 C C . LYS A 1 118 ? 4.715 -8.409 -16.404 1.00 81.75 118 LYS A C 1
ATOM 956 O O . LYS A 1 118 ? 5.426 -7.889 -15.553 1.00 81.75 118 LYS A O 1
ATOM 961 N N . MET A 1 119 ? 4.513 -7.815 -17.572 1.00 77.75 119 MET A N 1
ATOM 962 C CA . MET A 1 119 ? 5.102 -6.517 -17.883 1.00 77.75 119 MET A CA 1
ATOM 963 C C . MET A 1 119 ? 4.327 -5.366 -17.237 1.00 77.75 119 MET A C 1
ATOM 965 O O . MET A 1 119 ? 4.955 -4.439 -16.732 1.00 77.75 119 MET A O 1
ATOM 969 N N . LEU A 1 120 ? 2.995 -5.410 -17.248 1.00 75.81 120 LEU A N 1
ATOM 970 C CA . LEU A 1 120 ? 2.132 -4.264 -16.936 1.00 75.81 120 LEU A CA 1
ATOM 971 C C . LEU A 1 120 ? 1.454 -4.347 -15.566 1.00 75.81 120 LEU A C 1
ATOM 973 O O . LEU A 1 120 ? 1.092 -3.313 -15.011 1.00 75.81 120 LEU A O 1
ATOM 977 N N . ILE A 1 121 ? 1.260 -5.557 -15.039 1.00 72.62 121 ILE A N 1
ATOM 978 C CA . ILE A 1 121 ? 0.429 -5.811 -13.856 1.00 72.62 121 ILE A CA 1
ATOM 979 C C . ILE A 1 121 ? 1.260 -6.458 -12.746 1.00 72.62 121 ILE A C 1
ATOM 981 O O . ILE A 1 121 ? 1.351 -5.909 -11.653 1.00 72.62 121 ILE A O 1
ATOM 985 N N . THR A 1 122 ? 1.878 -7.607 -13.024 1.00 68.31 122 THR A N 1
ATOM 986 C CA . THR A 1 122 ? 2.724 -8.348 -12.079 1.00 68.31 122 THR A CA 1
ATOM 987 C C . THR A 1 122 ? 4.207 -7.996 -12.288 1.00 68.31 122 THR A C 1
ATOM 989 O O . THR A 1 122 ? 4.533 -7.153 -13.125 1.00 68.31 122 THR A O 1
ATOM 992 N N . GLY A 1 123 ? 5.125 -8.535 -11.476 1.00 70.88 123 GLY A N 1
ATOM 993 C CA . GLY A 1 123 ? 6.564 -8.235 -11.577 1.00 70.88 123 GLY A CA 1
ATOM 994 C C . GLY A 1 123 ? 6.916 -6.798 -11.181 1.00 70.88 123 GLY A C 1
ATOM 995 O O . GLY A 1 123 ? 7.423 -6.033 -12.009 1.00 70.88 123 GLY A O 1
ATOM 996 N N . LYS A 1 124 ? 6.572 -6.418 -9.945 1.00 81.50 124 LYS A N 1
ATOM 997 C CA . LYS A 1 124 ? 6.987 -5.147 -9.339 1.00 81.50 124 LYS A CA 1
ATOM 998 C C . LYS A 1 124 ? 8.467 -5.214 -8.944 1.00 81.50 124 LYS A C 1
ATOM 1000 O O . LYS A 1 124 ? 8.961 -6.287 -8.620 1.00 81.50 124 LYS A O 1
ATOM 1005 N N . ASN A 1 125 ? 9.134 -4.064 -8.965 1.00 88.94 125 ASN A N 1
ATOM 1006 C CA . ASN A 1 125 ? 10.437 -3.903 -8.327 1.00 88.94 125 ASN A CA 1
ATOM 1007 C C . ASN A 1 125 ? 10.204 -3.302 -6.949 1.00 88.94 125 ASN A C 1
ATOM 1009 O O . ASN A 1 125 ? 9.429 -2.346 -6.836 1.00 88.94 125 ASN A O 1
ATOM 1013 N N . ASP A 1 126 ? 10.882 -3.830 -5.944 1.00 93.56 126 ASP A N 1
ATOM 1014 C CA . ASP A 1 126 ? 10.746 -3.330 -4.586 1.00 93.56 126 ASP A CA 1
ATOM 1015 C C . ASP A 1 126 ? 11.371 -1.937 -4.455 1.00 93.56 126 ASP A C 1
ATOM 1017 O O . ASP A 1 126 ? 12.387 -1.603 -5.077 1.00 93.56 126 ASP A O 1
ATOM 1021 N N . ALA A 1 127 ? 10.689 -1.089 -3.696 1.00 95.06 127 ALA A N 1
ATOM 1022 C CA . ALA A 1 127 ? 11.181 0.206 -3.267 1.00 95.06 127 ALA A CA 1
ATOM 1023 C C . ALA A 1 127 ? 11.867 0.050 -1.895 1.00 95.06 127 ALA A C 1
ATOM 1025 O O . ALA A 1 127 ? 11.544 -0.897 -1.176 1.00 95.06 127 ALA A O 1
ATOM 1026 N N . PRO A 1 128 ? 12.781 0.960 -1.506 1.00 95.50 128 PRO A N 1
ATOM 1027 C CA . PRO A 1 128 ? 13.525 0.892 -0.241 1.00 95.50 128 PRO A CA 1
ATOM 1028 C C . PRO A 1 128 ? 12.660 1.298 0.969 1.00 95.50 128 PRO A C 1
ATOM 1030 O O . PRO A 1 128 ? 13.057 2.101 1.811 1.00 95.50 128 PRO A O 1
ATOM 1033 N N . PHE A 1 129 ? 11.433 0.779 1.024 1.00 96.81 129 PHE A N 1
ATOM 1034 C CA . PHE A 1 129 ? 10.464 1.028 2.077 1.00 96.81 129 PHE A CA 1
ATOM 1035 C C . PHE A 1 129 ? 9.757 -0.276 2.414 1.00 96.81 129 PHE A C 1
ATOM 1037 O O . PHE A 1 129 ? 9.186 -0.916 1.526 1.00 96.81 129 PHE A O 1
ATOM 1044 N N . ARG A 1 130 ? 9.769 -0.662 3.686 1.00 97.38 130 ARG A N 1
ATOM 1045 C CA . ARG A 1 130 ? 9.093 -1.865 4.177 1.00 97.38 130 ARG A CA 1
ATOM 1046 C C . ARG A 1 130 ? 7.986 -1.448 5.130 1.00 97.38 130 ARG A C 1
ATOM 1048 O O . ARG A 1 130 ? 8.225 -0.628 6.010 1.00 97.38 130 ARG A O 1
ATOM 1055 N N . PHE A 1 131 ? 6.787 -1.977 4.923 1.00 97.94 131 PHE A N 1
ATOM 1056 C CA . PHE A 1 131 ? 5.653 -1.725 5.800 1.00 97.94 131 PHE A CA 1
ATOM 1057 C C . PHE A 1 131 ? 5.345 -2.953 6.651 1.00 97.94 131 PHE A C 1
ATOM 1059 O O . PHE A 1 131 ? 5.606 -4.089 6.241 1.00 97.94 131 PHE A O 1
ATOM 1066 N N . GLN A 1 132 ? 4.721 -2.695 7.790 1.00 98.31 132 GLN A N 1
ATOM 1067 C CA . GLN A 1 132 ? 4.005 -3.669 8.591 1.00 98.31 132 GLN A CA 1
ATOM 1068 C C . GLN A 1 132 ? 2.645 -3.071 8.943 1.00 98.31 132 GLN A C 1
ATOM 1070 O O . GLN A 1 132 ? 2.559 -1.946 9.419 1.00 98.31 132 GLN A O 1
ATOM 1075 N N . ARG A 1 133 ? 1.585 -3.820 8.672 1.00 98.50 133 ARG A N 1
ATOM 1076 C CA . ARG A 1 133 ? 0.199 -3.461 8.947 1.00 98.50 133 ARG A CA 1
ATOM 1077 C C . ARG A 1 133 ? -0.378 -4.484 9.902 1.00 98.50 133 ARG A C 1
ATOM 1079 O O . ARG A 1 133 ? -0.420 -5.663 9.554 1.00 98.50 133 ARG A O 1
ATOM 1086 N N . THR A 1 134 ? -0.887 -4.028 11.035 1.00 98.31 134 THR A N 1
ATOM 1087 C CA . THR A 1 134 ? -1.506 -4.893 12.031 1.00 98.31 134 THR A CA 1
ATOM 1088 C C . THR A 1 134 ? -2.917 -4.420 12.343 1.00 98.31 134 THR A C 1
ATOM 1090 O O . THR A 1 134 ? -3.129 -3.290 12.777 1.00 98.31 134 THR A O 1
ATOM 1093 N N . PHE A 1 135 ? -3.886 -5.304 12.131 1.00 97.81 135 PHE A N 1
ATOM 1094 C CA . PHE A 1 135 ? -5.253 -5.145 12.606 1.00 97.81 135 PHE A CA 1
ATOM 1095 C C . PHE A 1 135 ? -5.394 -5.882 13.929 1.00 97.81 135 P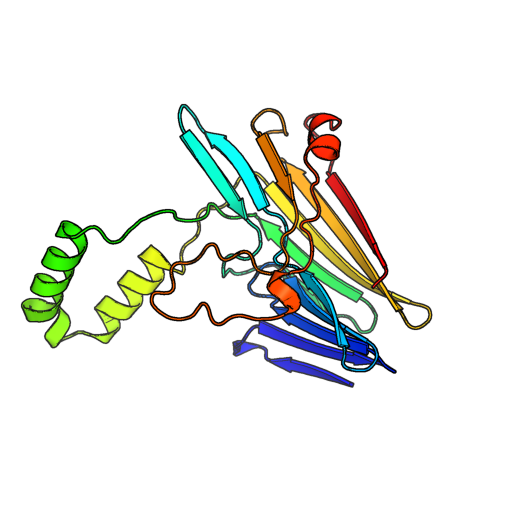HE A C 1
ATOM 1097 O O . PHE A 1 135 ? -5.056 -7.061 14.005 1.00 97.81 135 PHE A O 1
ATOM 1104 N N . HIS A 1 136 ? -5.930 -5.207 14.932 1.00 97.12 136 HIS A N 1
ATOM 1105 C CA . HIS A 1 136 ? -6.238 -5.753 16.243 1.00 97.12 136 HIS A CA 1
ATOM 1106 C C . HIS A 1 136 ? -7.726 -5.621 16.514 1.00 97.12 136 HIS A C 1
ATOM 1108 O O . HIS A 1 136 ? -8.281 -4.534 16.372 1.00 97.12 136 HIS A O 1
ATOM 1114 N N . TRP A 1 137 ? -8.367 -6.715 16.901 1.00 95.44 137 TRP A N 1
ATOM 1115 C CA . TRP A 1 137 ? -9.730 -6.695 17.405 1.00 95.44 137 TRP A CA 1
ATOM 1116 C C . TRP A 1 137 ? -9.689 -6.625 18.926 1.00 95.44 137 TRP A C 1
ATOM 1118 O O . TRP A 1 137 ? -9.180 -7.535 19.576 1.00 95.44 137 TRP A O 1
ATOM 1128 N N . GLN A 1 138 ? -10.223 -5.553 19.496 1.00 92.69 138 GLN A N 1
ATOM 1129 C CA . GLN A 1 138 ? -10.299 -5.380 20.940 1.00 92.69 138 GLN A CA 1
ATOM 1130 C C . GLN A 1 138 ? -11.564 -4.593 21.283 1.00 92.69 138 GLN A C 1
ATOM 1132 O O . GLN A 1 138 ? -11.937 -3.680 20.556 1.00 92.69 138 GLN A O 1
ATOM 1137 N N . ASP A 1 139 ? -12.249 -4.964 22.368 1.00 89.19 139 ASP A N 1
ATOM 1138 C CA . ASP A 1 139 ? -13.398 -4.223 22.909 1.00 89.19 139 ASP A CA 1
ATOM 1139 C C . ASP A 1 139 ? -14.457 -3.847 21.844 1.00 89.19 139 ASP A C 1
ATOM 1141 O O . ASP A 1 139 ? -14.960 -2.723 21.799 1.00 89.19 139 ASP A O 1
ATOM 1145 N N . GLY A 1 140 ? -14.763 -4.781 20.935 1.00 88.69 140 GLY A N 1
ATOM 1146 C CA . GLY A 1 140 ? -15.794 -4.613 19.900 1.00 88.69 140 GLY A CA 1
ATOM 1147 C C . GLY A 1 140 ? -15.413 -3.707 18.721 1.00 88.69 140 GLY A C 1
ATOM 1148 O O . GLY A 1 140 ? -16.280 -3.343 17.924 1.00 88.69 140 GLY A O 1
ATOM 1149 N N . HIS A 1 141 ? -14.145 -3.315 18.588 1.00 92.31 141 HIS A N 1
ATOM 1150 C CA . HIS A 1 141 ? -13.680 -2.480 17.485 1.00 92.31 141 HIS A CA 1
ATOM 1151 C C . HIS A 1 141 ? -12.346 -2.959 16.906 1.00 92.31 141 HIS A C 1
ATOM 1153 O O . HIS A 1 141 ? -11.592 -3.710 17.526 1.00 92.31 141 HIS A O 1
ATOM 1159 N N . TRP A 1 142 ? -12.073 -2.533 15.670 1.00 94.75 142 TRP A N 1
ATOM 1160 C CA . TRP A 1 142 ? -10.783 -2.763 15.033 1.00 94.75 142 TRP A CA 1
ATOM 1161 C C . TRP A 1 142 ? -9.869 -1.563 15.266 1.00 94.75 142 TRP A C 1
ATOM 1163 O O . TRP A 1 142 ? -10.230 -0.428 14.955 1.00 94.75 142 TRP A O 1
ATOM 1173 N N . THR A 1 143 ? -8.653 -1.838 15.711 1.00 96.69 143 THR A N 1
ATOM 1174 C CA . THR A 1 143 ? -7.539 -0.893 15.713 1.00 96.69 143 THR A CA 1
ATOM 1175 C C . THR A 1 143 ? -6.561 -1.296 14.623 1.00 96.69 143 THR A C 1
ATOM 1177 O O . THR A 1 143 ? -6.210 -2.465 14.473 1.00 96.69 143 THR A O 1
ATOM 1180 N N . LEU A 1 144 ? -6.138 -0.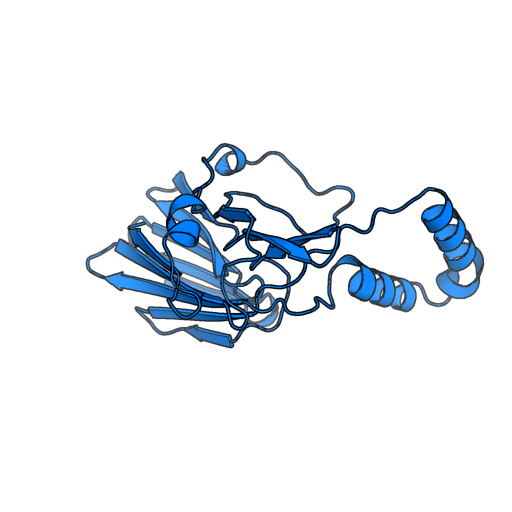325 13.828 1.00 97.38 144 LEU A N 1
ATOM 1181 C CA . LEU A 1 144 ? -5.195 -0.482 12.737 1.00 97.38 144 LEU A CA 1
ATOM 1182 C C . LEU A 1 144 ? -3.922 0.284 13.076 1.00 97.38 144 LEU A C 1
ATOM 1184 O O . LEU A 1 144 ? -3.950 1.509 13.185 1.00 97.38 144 LEU A O 1
ATOM 1188 N N . ASN A 1 145 ? -2.819 -0.442 13.196 1.00 98.06 145 ASN A N 1
ATOM 1189 C CA . ASN A 1 145 ? -1.488 0.120 13.344 1.00 98.06 145 ASN A CA 1
ATOM 1190 C C . ASN A 1 145 ? -0.690 -0.155 12.067 1.00 98.06 145 ASN A C 1
ATOM 1192 O O . ASN A 1 145 ? -0.543 -1.303 11.645 1.00 98.06 145 ASN A O 1
ATOM 1196 N N . ASP A 1 146 ? -0.214 0.908 11.435 1.00 98.06 146 ASP A N 1
ATOM 1197 C CA . ASP A 1 146 ? 0.679 0.839 10.293 1.00 98.06 146 ASP A CA 1
ATOM 1198 C C . ASP A 1 146 ? 2.047 1.401 10.661 1.00 98.06 146 ASP A C 1
ATOM 1200 O O . ASP A 1 146 ? 2.160 2.526 11.145 1.00 98.06 146 ASP A O 1
ATOM 1204 N N . GLN A 1 147 ? 3.088 0.650 10.328 1.00 98.06 147 GLN A N 1
ATOM 1205 C CA . GLN A 1 147 ? 4.473 1.077 10.403 1.00 98.06 147 GLN A CA 1
ATOM 1206 C C . GLN A 1 147 ? 5.082 1.081 9.002 1.00 98.06 147 GLN A C 1
ATOM 1208 O O . GLN A 1 147 ? 4.872 0.152 8.219 1.00 98.06 147 GLN A O 1
ATOM 1213 N N . LEU A 1 148 ? 5.866 2.109 8.682 1.00 98.19 148 LEU A N 1
ATOM 1214 C CA . LEU A 1 148 ? 6.635 2.198 7.446 1.00 98.19 148 LEU A CA 1
ATOM 1215 C C . LEU A 1 148 ? 8.077 2.593 7.754 1.00 98.19 148 LEU A C 1
ATOM 1217 O O . LEU A 1 148 ? 8.336 3.625 8.365 1.00 98.19 148 LEU A O 1
ATOM 1221 N N . ILE A 1 149 ? 9.020 1.775 7.298 1.00 97.12 149 ILE A N 1
ATOM 1222 C CA . ILE A 1 149 ? 10.456 1.953 7.516 1.00 97.12 149 ILE A CA 1
ATOM 1223 C C . ILE A 1 149 ? 11.114 2.270 6.177 1.00 97.12 149 ILE A C 1
ATOM 1225 O O . ILE A 1 149 ? 10.941 1.516 5.218 1.00 97.12 149 ILE A O 1
ATOM 1229 N N . ALA A 1 150 ? 11.894 3.349 6.114 1.00 96.06 150 ALA A N 1
ATOM 1230 C CA . ALA A 1 150 ? 12.729 3.683 4.964 1.00 96.06 150 ALA A CA 1
ATOM 1231 C C . ALA A 1 150 ? 14.148 3.127 5.157 1.00 96.06 150 ALA A C 1
ATOM 1233 O O . ALA A 1 150 ? 14.872 3.580 6.038 1.00 96.06 150 ALA A O 1
ATOM 1234 N N . THR A 1 151 ? 14.578 2.171 4.327 1.00 91.00 151 THR A N 1
ATOM 1235 C CA . THR A 1 151 ? 15.934 1.589 4.441 1.00 91.00 151 THR A CA 1
ATOM 1236 C C . THR A 1 151 ? 17.023 2.556 3.983 1.00 91.00 151 THR A C 1
ATOM 1238 O O . THR A 1 151 ? 18.142 2.508 4.481 1.00 91.00 151 THR A O 1
ATOM 1241 N N . ASP A 1 152 ? 16.673 3.459 3.065 1.00 91.19 152 ASP A N 1
ATOM 1242 C CA . ASP A 1 152 ? 17.582 4.454 2.483 1.00 91.19 152 ASP A CA 1
ATOM 1243 C C . ASP A 1 152 ? 17.315 5.871 3.040 1.00 91.19 152 ASP A C 1
ATOM 1245 O O . ASP A 1 152 ? 17.807 6.867 2.497 1.00 91.19 152 ASP A O 1
ATOM 1249 N N . GLY A 1 153 ? 16.508 5.968 4.103 1.00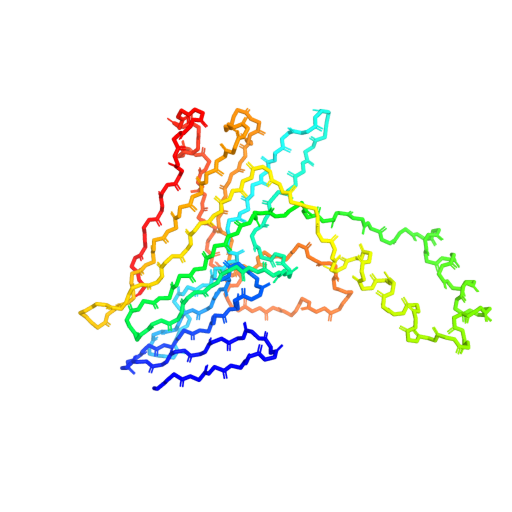 93.69 153 GLY A N 1
ATOM 1250 C CA . GLY A 1 153 ? 16.066 7.216 4.721 1.00 93.69 153 GLY A CA 1
ATOM 1251 C C . GLY A 1 153 ? 14.953 7.965 3.975 1.00 93.69 153 GLY A C 1
ATOM 1252 O O . GLY A 1 153 ? 14.568 7.641 2.850 1.00 93.69 153 GLY A O 1
ATOM 1253 N N . TRP A 1 154 ? 14.430 9.009 4.623 1.00 96.06 154 TRP A N 1
ATOM 1254 C CA . TRP A 1 154 ? 13.252 9.765 4.171 1.00 96.06 154 TRP A CA 1
ATOM 1255 C C . TRP A 1 154 ? 13.556 10.954 3.252 1.00 96.06 154 TRP A C 1
ATOM 1257 O O . TRP A 1 154 ? 12.654 11.469 2.604 1.00 96.06 154 TRP A O 1
ATOM 1267 N N . SER A 1 155 ? 14.820 11.373 3.131 1.00 93.69 155 SER A N 1
ATOM 1268 C CA . SER A 1 155 ? 15.225 12.635 2.476 1.00 93.69 155 SER A CA 1
ATOM 1269 C C . SER A 1 155 ? 14.807 12.783 1.007 1.00 93.69 155 SER A C 1
ATOM 1271 O O . SER A 1 155 ? 14.756 13.892 0.476 1.00 93.69 155 SER A O 1
ATOM 1273 N N . LYS A 1 156 ? 14.530 11.668 0.325 1.00 95.06 156 LYS A N 1
ATOM 1274 C CA . LYS A 1 156 ? 14.081 11.640 -1.076 1.00 95.06 156 LYS A CA 1
ATOM 1275 C C . LYS A 1 156 ? 12.560 11.596 -1.218 1.00 95.06 156 LYS A C 1
ATOM 1277 O O . LYS A 1 156 ? 12.074 11.677 -2.348 1.00 95.06 156 LYS A O 1
ATOM 1282 N N . VAL A 1 157 ? 11.818 11.422 -0.127 1.00 97.06 157 VAL A N 1
ATOM 1283 C CA . VAL A 1 157 ? 10.354 11.389 -0.127 1.00 97.06 157 VAL A CA 1
ATOM 1284 C C . VAL A 1 157 ? 9.837 12.823 -0.182 1.00 97.06 157 VAL A C 1
ATOM 1286 O O . VAL A 1 157 ? 10.235 13.666 0.609 1.00 97.06 157 VAL A O 1
ATOM 1289 N N . LEU A 1 158 ? 8.996 13.108 -1.172 1.00 97.00 158 LEU A N 1
ATOM 1290 C CA . LEU A 1 158 ? 8.438 14.439 -1.419 1.00 97.00 158 LEU A CA 1
ATOM 1291 C C . LEU A 1 158 ? 7.061 14.592 -0.780 1.00 97.00 158 LEU A C 1
ATOM 1293 O O . LEU A 1 158 ? 6.750 15.632 -0.214 1.00 97.00 158 LEU A O 1
ATOM 1297 N N . THR A 1 159 ? 6.233 13.559 -0.923 1.00 97.12 159 THR A N 1
ATOM 1298 C CA . THR A 1 159 ? 4.885 13.491 -0.362 1.00 97.12 159 THR A CA 1
ATOM 1299 C C . THR A 1 159 ? 4.559 12.057 0.003 1.00 97.12 159 THR A C 1
ATOM 1301 O O . THR A 1 159 ? 5.089 11.108 -0.594 1.00 97.12 159 THR A O 1
ATOM 1304 N N . ALA A 1 160 ? 3.662 11.906 0.968 1.00 97.25 160 ALA A N 1
ATOM 1305 C CA . ALA A 1 160 ? 3.152 10.615 1.376 1.00 97.25 160 ALA A CA 1
ATOM 1306 C C . ALA A 1 160 ? 1.696 10.693 1.780 1.00 97.25 160 ALA A C 1
ATOM 1308 O O . ALA A 1 160 ? 1.221 11.707 2.277 1.00 97.25 160 ALA A O 1
ATOM 1309 N N . GLY A 1 161 ? 1.001 9.583 1.597 1.00 97.12 161 GLY A N 1
ATOM 1310 C CA . GLY A 1 161 ? -0.342 9.463 2.109 1.00 97.12 161 GLY A CA 1
ATOM 1311 C C . GLY A 1 161 ? -0.940 8.094 1.893 1.00 97.12 161 GLY A C 1
ATOM 1312 O O . GLY A 1 161 ? -0.315 7.180 1.346 1.00 97.12 161 GLY A O 1
ATOM 1313 N N . ILE A 1 162 ? -2.183 7.984 2.333 1.00 96.75 162 ILE A N 1
ATOM 1314 C CA . ILE A 1 162 ? -3.021 6.809 2.158 1.00 96.75 162 ILE A CA 1
ATOM 1315 C C . ILE A 1 162 ? -4.298 7.265 1.458 1.00 96.75 162 ILE A C 1
ATOM 1317 O O . ILE A 1 162 ? -5.049 8.098 1.972 1.00 96.75 162 ILE A O 1
ATOM 1321 N N . GLY A 1 163 ? -4.509 6.735 0.257 1.00 93.44 163 GLY A N 1
ATOM 1322 C CA . GLY A 1 163 ? -5.693 6.998 -0.548 1.00 93.44 163 GLY A CA 1
ATOM 1323 C C . GLY A 1 163 ? -6.825 6.013 -0.264 1.00 93.44 163 GLY A C 1
ATOM 1324 O O . GLY A 1 163 ? -6.620 4.924 0.276 1.00 93.44 163 GLY A O 1
ATOM 1325 N N . SER A 1 164 ? -8.027 6.393 -0.689 1.00 91.31 164 SER A N 1
ATOM 1326 C CA . SER A 1 164 ? -9.239 5.581 -0.564 1.00 91.31 164 SER A CA 1
ATOM 1327 C C . SER A 1 164 ? -9.492 4.663 -1.762 1.00 91.31 164 SER A C 1
ATOM 1329 O O . SER A 1 164 ? -10.114 3.609 -1.615 1.00 91.31 164 SER A O 1
ATOM 1331 N N . ASP A 1 165 ? -8.987 5.029 -2.944 1.00 86.31 165 ASP A N 1
ATOM 1332 C CA . ASP A 1 165 ? -9.141 4.260 -4.187 1.00 86.31 165 ASP A CA 1
ATOM 1333 C C . ASP A 1 165 ? -7.977 4.480 -5.178 1.00 86.31 165 ASP A C 1
ATOM 1335 O O . ASP A 1 165 ? -8.150 4.595 -6.395 1.00 86.31 165 ASP A O 1
ATOM 1339 N N . GLN A 1 166 ? -6.742 4.577 -4.676 1.00 87.50 166 GLN A N 1
ATOM 1340 C CA . GLN A 1 166 ? -5.582 4.699 -5.553 1.00 87.50 166 GLN A CA 1
ATOM 1341 C C . GLN A 1 166 ? -5.353 3.410 -6.355 1.00 87.50 166 GLN A C 1
ATOM 1343 O O . GLN A 1 166 ? -5.236 2.311 -5.818 1.00 87.50 166 GLN A O 1
ATOM 1348 N N . THR A 1 167 ? -5.193 3.548 -7.673 1.00 84.00 167 THR A N 1
ATOM 1349 C CA . THR A 1 167 ? -4.833 2.432 -8.556 1.00 84.00 167 THR A CA 1
ATOM 1350 C C . THR A 1 167 ? -3.508 2.707 -9.254 1.00 84.00 167 THR A C 1
ATOM 1352 O O . THR A 1 167 ? -3.330 3.710 -9.943 1.00 84.00 167 THR A O 1
ATOM 1355 N N . SER A 1 168 ? -2.561 1.786 -9.070 1.00 85.31 168 SER A N 1
ATOM 1356 C CA . SER A 1 168 ? -1.188 1.882 -9.599 1.00 85.31 168 SER A CA 1
ATOM 1357 C C . SER A 1 168 ? -0.838 0.744 -10.558 1.00 85.31 168 SER A C 1
ATOM 1359 O O . SER A 1 168 ? 0.325 0.529 -10.888 1.00 85.31 168 SER A O 1
ATOM 1361 N N . ILE A 1 169 ? -1.869 0.035 -11.015 1.00 76.69 169 ILE A N 1
ATOM 1362 C CA . ILE A 1 169 ? -1.809 -0.951 -12.087 1.00 76.69 169 ILE A CA 1
ATOM 1363 C C . ILE A 1 169 ? -2.645 -0.449 -13.261 1.00 76.69 169 ILE A C 1
ATOM 1365 O O . ILE A 1 169 ? -3.673 0.208 -13.079 1.00 76.69 169 ILE A O 1
ATOM 1369 N N . TYR A 1 170 ? -2.196 -0.755 -14.472 1.00 67.75 170 TYR A N 1
ATOM 1370 C CA . TYR A 1 170 ? -2.916 -0.392 -15.682 1.00 67.75 170 TYR A CA 1
ATOM 1371 C C . TYR A 1 170 ? -4.107 -1.332 -15.890 1.00 67.75 170 TYR A C 1
ATOM 1373 O O . TYR A 1 170 ? -3.927 -2.543 -16.024 1.00 67.75 170 TYR A O 1
ATOM 1381 N N . VAL A 1 171 ? -5.321 -0.776 -15.944 1.00 64.50 171 VAL A N 1
ATOM 1382 C CA . VAL A 1 171 ? -6.529 -1.526 -16.304 1.00 64.50 171 VAL A CA 1
ATOM 1383 C C . VAL A 1 171 ? -7.350 -0.696 -17.285 1.00 64.50 171 VAL A C 1
ATOM 1385 O O . VAL A 1 171 ? -7.847 0.372 -16.941 1.00 64.50 171 VAL A O 1
ATOM 1388 N N . VAL A 1 172 ? -7.453 -1.178 -18.526 1.00 54.72 172 VAL A N 1
ATOM 1389 C CA . VAL A 1 172 ? -7.948 -0.404 -19.682 1.00 54.72 172 VAL A CA 1
ATOM 1390 C C . VAL A 1 172 ? -9.421 -0.005 -19.557 1.00 54.72 172 VAL A C 1
ATOM 1392 O O . VAL A 1 172 ? -9.814 0.986 -20.153 1.00 54.72 172 VAL A O 1
ATOM 1395 N N . MET A 1 173 ? -10.235 -0.724 -18.775 1.00 56.56 173 MET A N 1
ATOM 1396 C CA . MET A 1 173 ? -11.684 -0.474 -18.674 1.00 56.56 173 MET A CA 1
ATOM 1397 C C . MET A 1 173 ? -12.291 -0.882 -17.316 1.00 56.56 173 MET A C 1
ATOM 1399 O O . MET A 1 173 ? -13.301 -1.575 -17.283 1.00 56.56 173 MET A O 1
ATOM 1403 N N . SER A 1 174 ? -11.689 -0.517 -16.177 1.00 59.69 174 SER A N 1
ATOM 1404 C CA . SER A 1 174 ? -12.201 -0.977 -14.863 1.00 59.69 174 SER A CA 1
ATOM 1405 C C . SER A 1 174 ? -12.379 0.097 -13.792 1.00 59.69 174 SER A C 1
ATOM 1407 O O . SER A 1 174 ? -12.491 -0.243 -12.614 1.00 59.69 174 SER A O 1
ATOM 1409 N N . ARG A 1 175 ? -12.375 1.383 -14.147 1.00 65.88 175 ARG A N 1
ATOM 1410 C CA . ARG A 1 175 ? -12.620 2.452 -13.170 1.00 65.88 175 ARG A CA 1
ATOM 1411 C C . ARG A 1 175 ? -14.089 2.849 -13.193 1.00 65.88 175 ARG A C 1
ATOM 1413 O O . ARG A 1 175 ? -14.455 3.874 -13.753 1.00 65.88 175 ARG A O 1
ATOM 1420 N N . THR A 1 176 ? -14.932 1.998 -12.619 1.00 76.69 176 THR A N 1
ATOM 1421 C CA . THR A 1 176 ? -16.306 2.385 -12.287 1.00 76.69 176 THR A CA 1
ATOM 1422 C C . THR A 1 176 ? -16.284 3.278 -11.055 1.00 76.69 176 THR A C 1
ATOM 1424 O O . THR A 1 176 ? -15.499 3.031 -10.135 1.00 76.69 176 THR A O 1
ATOM 1427 N N . PHE A 1 177 ? -17.157 4.282 -11.019 1.00 82.69 177 PHE A N 1
ATOM 1428 C CA . PHE A 1 177 ? -17.329 5.101 -9.825 1.00 82.69 177 PHE A CA 1
ATOM 1429 C C . PHE A 1 177 ? -17.712 4.235 -8.616 1.00 82.69 177 PHE A C 1
ATOM 1431 O O . PHE A 1 177 ? -18.516 3.307 -8.732 1.00 82.69 177 PHE A O 1
ATOM 1438 N N . GLN A 1 178 ? -17.136 4.544 -7.457 1.00 83.69 178 GLN A N 1
ATOM 1439 C CA . GLN A 1 178 ? -17.485 3.949 -6.171 1.00 83.69 178 GLN A CA 1
ATOM 1440 C C . GLN A 1 178 ? -17.527 5.054 -5.121 1.00 83.69 178 GLN A C 1
ATOM 1442 O O . GLN A 1 178 ? -16.604 5.855 -5.049 1.00 83.69 178 GLN A O 1
ATOM 1447 N N . ALA A 1 179 ? -18.538 5.061 -4.249 1.00 84.19 179 ALA A N 1
ATOM 1448 C CA . ALA A 1 179 ? -18.694 6.110 -3.233 1.00 84.19 179 ALA A CA 1
ATOM 1449 C C . ALA A 1 179 ? -17.446 6.304 -2.345 1.00 84.19 179 ALA A C 1
ATOM 1451 O O . ALA A 1 179 ? -17.146 7.422 -1.939 1.00 84.19 179 ALA A O 1
ATOM 1452 N N . GLY A 1 180 ? -16.674 5.236 -2.105 1.00 83.81 180 GLY A N 1
ATOM 1453 C CA . GLY A 1 180 ? -15.410 5.300 -1.363 1.00 83.81 180 GLY A CA 1
ATOM 1454 C C . GLY A 1 180 ? -14.348 6.215 -1.981 1.00 83.81 180 GLY A C 1
ATOM 1455 O O . GLY A 1 180 ? -13.533 6.748 -1.243 1.00 83.81 180 GLY A O 1
ATOM 1456 N N . GLN A 1 181 ? -14.397 6.472 -3.293 1.00 88.62 181 GLN A N 1
ATOM 1457 C CA . GLN A 1 181 ? -13.483 7.389 -3.993 1.00 88.62 181 GLN A CA 1
ATOM 1458 C C . GLN A 1 181 ? -13.590 8.838 -3.505 1.00 88.62 181 GLN A C 1
ATOM 1460 O O . GLN A 1 181 ? -12.678 9.625 -3.738 1.00 88.62 181 GLN A O 1
ATOM 1465 N N . LEU A 1 182 ? -14.699 9.196 -2.852 1.00 89.75 182 LEU A N 1
ATOM 1466 C CA . LEU A 1 182 ? -14.919 10.531 -2.299 1.00 89.75 182 LEU A CA 1
ATOM 1467 C C . LEU A 1 182 ? -14.321 10.698 -0.895 1.00 89.75 182 LEU A C 1
ATOM 1469 O O . LEU A 1 182 ? -14.320 11.809 -0.371 1.00 89.75 182 LEU A O 1
ATOM 1473 N N . GLN A 1 183 ? -13.834 9.620 -0.268 1.00 92.25 183 GLN A N 1
ATOM 1474 C CA . GLN A 1 183 ? -13.179 9.731 1.033 1.00 92.25 183 GLN A CA 1
ATOM 1475 C C . GLN A 1 183 ? -11.850 10.484 0.897 1.00 92.25 183 GLN A C 1
ATOM 1477 O O . GLN A 1 183 ? -11.113 10.241 -0.068 1.00 92.25 183 GLN A O 1
ATOM 1482 N N . PRO A 1 184 ? -11.538 11.382 1.850 1.00 91.62 184 PRO A N 1
ATOM 1483 C CA . PRO A 1 184 ? -10.335 12.192 1.796 1.00 91.62 184 PRO A CA 1
ATOM 1484 C C . PRO A 1 184 ? -9.088 11.316 1.874 1.00 91.62 184 PRO A C 1
ATOM 1486 O O . PRO A 1 184 ? -9.082 10.243 2.479 1.00 91.62 184 PRO A O 1
ATOM 1489 N N . TRP A 1 185 ? -8.015 11.806 1.269 1.00 92.38 185 TRP A N 1
ATOM 1490 C CA . TRP A 1 185 ? -6.700 11.218 1.459 1.00 92.38 185 TRP A CA 1
ATOM 1491 C C . TRP A 1 185 ? -6.192 11.558 2.854 1.00 92.38 185 TRP A C 1
ATOM 1493 O O . TRP A 1 185 ? -6.342 12.691 3.311 1.00 92.38 185 TRP A O 1
ATOM 1503 N N . LYS A 1 186 ? -5.546 10.591 3.506 1.00 95.31 186 LYS A N 1
ATOM 1504 C CA . LYS A 1 186 ? -4.731 10.883 4.682 1.00 95.31 186 LYS A CA 1
ATOM 1505 C C . LYS A 1 186 ? -3.367 11.344 4.187 1.00 95.31 186 LYS A C 1
ATOM 1507 O O . LYS A 1 186 ? -2.580 10.511 3.744 1.00 95.31 186 LYS A O 1
ATOM 1512 N N . ASP A 1 187 ? -3.138 12.652 4.191 1.00 96.94 187 ASP A N 1
ATOM 1513 C CA . ASP A 1 187 ? -1.813 13.225 3.948 1.00 96.94 187 ASP A CA 1
ATOM 1514 C C . ASP A 1 187 ? -0.918 12.928 5.157 1.00 96.94 187 ASP A C 1
ATOM 1516 O O . ASP A 1 187 ? -1.359 13.067 6.294 1.00 96.94 187 ASP A O 1
ATOM 1520 N N . LEU A 1 188 ? 0.293 12.447 4.892 1.00 97.31 188 LEU A N 1
ATOM 1521 C CA . LEU A 1 188 ? 1.312 12.074 5.879 1.00 97.31 188 LEU A CA 1
ATOM 1522 C C . LEU A 1 188 ? 2.639 12.804 5.608 1.00 97.31 188 LEU A C 1
ATOM 1524 O O . LEU A 1 188 ? 3.704 12.409 6.089 1.00 97.31 188 LEU A O 1
ATOM 1528 N N . THR A 1 189 ? 2.608 13.823 4.746 1.00 96.81 189 THR A N 1
ATOM 1529 C CA . THR A 1 189 ? 3.807 14.514 4.266 1.00 96.81 189 THR A CA 1
ATOM 1530 C C . THR A 1 189 ? 4.508 15.272 5.393 1.00 96.81 189 THR A C 1
ATOM 1532 O O . THR A 1 189 ? 5.735 15.236 5.486 1.00 96.81 189 THR A O 1
ATOM 1535 N N . SER A 1 190 ? 3.752 15.929 6.277 1.00 95.69 190 SER A N 1
ATOM 1536 C CA . SER A 1 190 ? 4.296 16.614 7.457 1.00 95.69 190 SER A CA 1
ATOM 1537 C C . SER A 1 190 ? 5.015 15.658 8.402 1.00 95.69 190 SER A C 1
ATOM 1539 O O . SER A 1 190 ? 6.103 15.967 8.880 1.00 95.69 190 SER A O 1
ATOM 1541 N N . GLU A 1 191 ? 4.421 14.492 8.635 1.00 95.94 191 GLU A N 1
ATOM 1542 C CA . GLU A 1 191 ? 4.909 13.467 9.540 1.00 95.94 191 GLU A CA 1
ATOM 1543 C C . GLU A 1 191 ? 6.238 12.932 9.028 1.00 95.94 191 GLU A C 1
ATOM 1545 O O . GLU A 1 191 ? 7.207 12.935 9.775 1.00 95.94 191 GLU A O 1
ATOM 1550 N N . ILE A 1 192 ? 6.328 12.592 7.738 1.00 94.06 192 ILE A N 1
ATOM 1551 C CA . ILE A 1 192 ? 7.591 12.150 7.133 1.00 94.06 192 ILE A CA 1
ATOM 1552 C C . ILE A 1 192 ? 8.671 13.228 7.193 1.00 94.06 192 ILE A C 1
ATOM 1554 O O . ILE A 1 192 ? 9.822 12.911 7.487 1.00 94.06 192 ILE A O 1
ATOM 1558 N N . ASN A 1 193 ? 8.325 14.492 6.942 1.00 92.19 193 ASN A N 1
ATOM 1559 C CA . ASN A 1 193 ? 9.299 15.586 6.988 1.00 92.19 193 ASN A CA 1
ATOM 1560 C C . ASN A 1 193 ? 9.876 15.810 8.395 1.00 92.19 193 ASN A C 1
ATOM 1562 O O . ASN A 1 193 ? 10.967 16.365 8.519 1.00 92.19 193 ASN A O 1
ATOM 1566 N N . ALA A 1 194 ? 9.163 15.383 9.440 1.00 93.00 194 ALA A N 1
ATOM 1567 C CA . ALA A 1 194 ? 9.626 15.444 10.821 1.00 93.00 194 ALA A CA 1
ATOM 1568 C C . ALA A 1 194 ? 10.479 14.229 11.241 1.00 93.00 194 ALA A C 1
ATOM 1570 O O . ALA A 1 194 ? 11.104 14.271 12.302 1.00 93.00 194 ALA A O 1
ATOM 1571 N N . LEU A 1 195 ? 10.526 13.153 10.443 1.00 93.94 195 LEU A N 1
ATOM 1572 C CA . LEU A 1 195 ? 11.255 11.931 10.793 1.00 93.94 195 LEU A CA 1
ATOM 1573 C C . LEU A 1 195 ? 12.762 12.061 10.568 1.00 93.94 195 LEU A C 1
ATOM 1575 O O . LEU A 1 195 ? 13.243 12.553 9.546 1.00 93.94 195 LEU A O 1
ATOM 1579 N N . SER A 1 196 ? 13.522 11.487 11.498 1.00 90.38 196 SER A N 1
ATOM 1580 C CA . SER A 1 196 ? 14.939 11.181 11.271 1.00 90.38 196 SER A CA 1
ATOM 1581 C C . SER A 1 196 ? 15.096 9.995 10.311 1.00 90.38 196 SER A C 1
ATOM 1583 O O . SER A 1 196 ? 14.216 9.143 10.230 1.00 90.38 196 SER A O 1
ATOM 1585 N N . SER A 1 197 ? 16.240 9.875 9.624 1.00 85.44 197 SER A N 1
ATOM 1586 C CA . SER A 1 197 ? 16.456 8.865 8.566 1.00 85.44 197 SER A CA 1
ATOM 1587 C C . SER A 1 197 ? 16.101 7.421 8.946 1.00 85.44 197 SER A C 1
ATOM 1589 O O . SER A 1 197 ? 15.615 6.694 8.090 1.00 85.44 197 SER A O 1
ATOM 1591 N N . ASN A 1 198 ? 16.314 7.014 10.202 1.00 84.00 198 ASN A N 1
ATOM 1592 C CA . ASN A 1 198 ? 16.061 5.642 10.668 1.00 84.00 198 ASN A CA 1
ATOM 1593 C C . ASN A 1 198 ? 14.776 5.503 11.498 1.00 84.00 198 ASN A C 1
ATOM 1595 O O . ASN A 1 198 ? 14.500 4.428 12.024 1.00 84.00 198 ASN A O 1
ATOM 1599 N N . GLN A 1 199 ? 14.018 6.584 11.670 1.00 93.81 199 GLN A N 1
ATOM 1600 C CA . GLN A 1 199 ? 12.801 6.561 12.467 1.00 93.81 199 GLN A CA 1
ATOM 1601 C C . GLN A 1 199 ? 11.647 6.003 11.621 1.00 93.81 199 GLN A C 1
ATOM 1603 O O . GLN A 1 199 ? 11.457 6.472 10.494 1.00 93.81 199 GLN A O 1
ATOM 1608 N N . PRO A 1 200 ? 10.882 5.016 12.116 1.00 95.88 200 PRO A N 1
ATOM 1609 C CA . PRO A 1 200 ? 9.694 4.544 11.419 1.00 95.88 200 PRO A CA 1
ATOM 1610 C C . PRO A 1 200 ? 8.604 5.621 11.407 1.00 95.88 200 PRO A C 1
ATOM 1612 O O . PRO A 1 200 ? 8.442 6.372 12.368 1.00 95.88 200 PRO A O 1
ATOM 1615 N N . LEU A 1 201 ? 7.830 5.662 10.324 1.00 97.50 201 LEU A N 1
ATOM 1616 C CA . LEU A 1 201 ? 6.538 6.336 10.313 1.00 97.50 201 LEU A CA 1
ATOM 1617 C C . LEU A 1 201 ? 5.511 5.393 10.938 1.00 97.50 201 LEU A C 1
ATOM 1619 O O . LEU A 1 201 ? 5.323 4.288 10.431 1.00 97.50 201 LEU A O 1
ATOM 1623 N N . GLU A 1 202 ? 4.837 5.841 11.990 1.00 97.56 202 GLU A N 1
ATOM 1624 C CA . GLU A 1 202 ? 3.800 5.076 12.685 1.00 97.56 202 GLU A CA 1
ATOM 1625 C C . GLU A 1 202 ? 2.453 5.781 12.552 1.00 97.56 202 GLU A C 1
ATOM 1627 O O . GLU A 1 202 ? 2.345 6.998 12.713 1.00 97.56 202 GLU A O 1
ATOM 1632 N N . VAL A 1 203 ? 1.418 5.018 12.208 1.00 97.44 203 VAL A N 1
ATOM 1633 C CA . VAL A 1 203 ? 0.072 5.533 11.979 1.00 97.44 203 VAL A CA 1
ATOM 1634 C C . VAL A 1 203 ? -0.936 4.608 12.640 1.00 97.44 203 VAL A C 1
ATOM 1636 O O . VAL A 1 203 ? -1.195 3.508 12.159 1.00 97.44 203 VAL A O 1
ATOM 1639 N N . GLU A 1 204 ? -1.571 5.094 13.700 1.00 96.88 204 GLU A N 1
ATOM 1640 C CA . GLU A 1 204 ? -2.656 4.390 14.381 1.00 96.88 204 GLU A CA 1
ATOM 1641 C C . GLU A 1 204 ? -4.025 4.951 13.972 1.00 96.88 204 GLU A C 1
ATOM 1643 O O . GLU A 1 204 ? -4.191 6.159 13.750 1.00 96.88 204 GLU A O 1
ATOM 1648 N N . ARG A 1 205 ? -5.011 4.063 13.810 1.00 95.00 205 ARG A N 1
ATOM 1649 C CA . ARG A 1 205 ? -6.396 4.390 13.453 1.00 95.00 205 ARG A CA 1
ATOM 1650 C C . ARG A 1 205 ? -7.366 3.434 14.137 1.00 95.00 205 ARG A C 1
ATOM 1652 O O . ARG A 1 205 ? -7.208 2.225 14.027 1.00 95.00 205 ARG A O 1
ATOM 1659 N N . GLN A 1 206 ? -8.414 3.973 14.745 1.00 94.31 206 GLN A N 1
ATOM 1660 C CA . GLN A 1 206 ? -9.582 3.193 15.160 1.00 94.31 206 GLN A CA 1
ATOM 1661 C C . GLN A 1 206 ? -10.605 3.156 14.017 1.00 94.31 206 GLN A C 1
ATOM 1663 O O . GLN A 1 206 ? -10.812 4.171 13.344 1.00 94.31 206 GLN A O 1
ATOM 1668 N N . L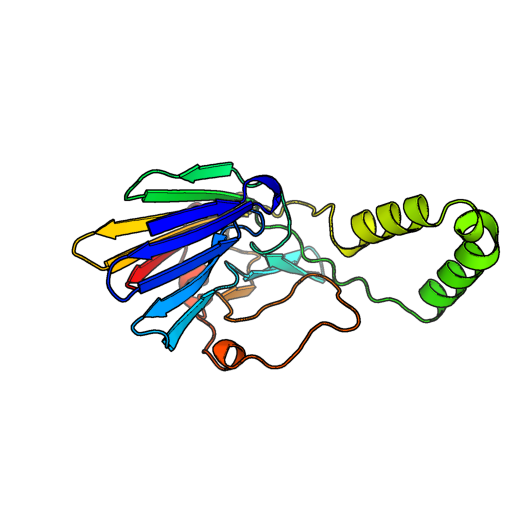EU A 1 207 ? -11.205 1.989 13.776 1.00 91.19 207 LEU A N 1
ATOM 1669 C CA . LEU A 1 207 ? -12.185 1.743 12.711 1.00 91.19 207 LEU A CA 1
ATOM 1670 C C . LEU A 1 207 ? -13.605 1.616 13.277 1.00 91.19 207 LEU A C 1
ATOM 1672 O O . LEU A 1 207 ? -13.833 0.860 14.246 1.00 91.19 207 LEU A O 1
#

Radius of gyration: 18.9 Å; chains: 1; bounding box: 42×36×59 Å

Sequence (207 aa):
GRVWFPNARILIDQRDDTKLYLALNKGGAFKFFRHNKLVLSDTQFSLQVRVGSNVKNAVGHLVGDYQYDIQDDQITIEGPLGWAKQKQMTPLNLMILRVVMLTVGRFFPNLIRKLLQKMLITGKNDAPFRFQRTFHWQDGHWTLNDQLIATDGWSKVLTAGIGSDQTSIYVVMSRTFQAGQLQPWKDLTSEINALSSNQPLEVERQL

pLDDT: mean 91.36, std 7.88, range [54.72, 98.5]

Secondary structure (DSSP, 8-state):
-EEEETTTTEEEEEETTEEEEEEGGGTTEEEEEETTEEEEEE--EEEEEEETTEEEEEES-S----EEEE-SSEEEEEEEEEEPP-----HHHHHHHHHHHHTTTTT-HHHHHHHHHHHHTS-PPEEEEEEEEEEEEETTEEEEEEEEEETT-STTEEEEEE-SS---S--TT-----GGGGSPPEE-HHHHHH--TTPPEEEEEE-